Protein 1NQ6 (pdb70)

CATH classification: 3.20.20.80

Solvent-accessible surface area: 11276 Å² total; per-residue (Å²): 46,16,46,0,3,81,28,2,59,89,119,66,31,11,0,0,0,1,1,11,11,115,29,29,82,63,88,49,6,19,68,13,0,43,55,16,0,7,1,2,1,0,28,71,19,0,24,10,62,41,0,1,65,65,119,90,65,46,61,30,74,35,1,45,128,2,5,70,38,0,93,84,95,58,11,91,1,1,0,5,2,1,1,30,53,29,94,36,15,68,65,0,59,97,31,59,40,98,60,0,89,62,4,0,28,44,0,0,50,66,0,0,80,80,2,114,56,95,8,57,0,0,1,0,2,3,20,8,9,69,68,57,69,74,21,41,51,50,80,10,21,2,30,95,83,21,26,102,45,8,0,36,47,0,0,103,22,0,75,115,21,1,79,116,4,76,0,0,0,0,1,49,57,3,11,7,104,60,41,5,0,60,12,1,54,127,13,0,89,54,8,73,132,119,56,2,18,0,26,0,2,1,0,4,0,28,5,45,106,140,36,86,19,36,130,50,5,83,66,2,0,60,45,0,6,106,30,29,0,11,0,0,0,0,10,0,5,4,64,33,82,30,97,71,2,14,53,34,0,44,107,0,0,78,7,0,38,54,0,124,88,0,32,0,3,0,0,16,8,3,1,12,100,74,11,114,108,60,81,15,57,0,0,1,4,48,31,110,29,87,124,24,72,0,4,84,18,0,76,91,22,25

InterPro domains:
  IPR001000 Glycoside hydrolase family 10 domain [PF00331] (49-345)
  IPR001000 Glycoside hydrolase family 10 domain [PR00134] (122-134)
  IPR001000 Glycoside hydrolase family 10 domain [PR00134] (164-175)
  IPR001000 Glycoside hydrolase family 10 domain [PR00134] (210-221)
  IPR001000 Glycoside hydrolase family 10 domain [PR00134] (239-251)
  IPR001000 Glycoside hydrolase family 10 domain [PS51760] (43-346)
  IPR001000 Glycoside hydrolase family 10 domain [SM00633] (91-347)
  IPR001919 Carbohydrate-binding type-2 domain [PF00553] (365-455)
  IPR001919 Carbohydrate-binding type-2 domain [PS51173] (358-461)
  IPR001919 Carbohydrate-binding type-2 domain [SM00637] (365-458)
  IPR008965 CBM2/CBM3, carbohydrate-binding domain superfamily [SSF49384] (361-455)
  IPR012291 CBM2, carbohydrate-binding domain superfamily [G3DSA:2.60.40.290] (362-461)
  IPR017853 Glycoside hydrolase superfamily [SSF51445] (52-347)
  IPR018366 Carbohydrate-binding type-2, conserved site [PS00561] (428-441)
  IPR031158 Glycosyl hydrolases family 10, active site [PS00591] (273-283)
  IPR044846 Glycoside hydrolase family 10 [PTHR31490] (57-387)

Structure (mmCIF, N/CA/C/O backbone):
data_1NQ6
#
_entry.id   1NQ6
#
_cell.length_a   34.050
_cell.length_b   79.600
_cell.length_c   87.800
_cell.angle_alpha   90.00
_cell.angle_beta   90.00
_cell.angle_gamma   90.00
#
_sym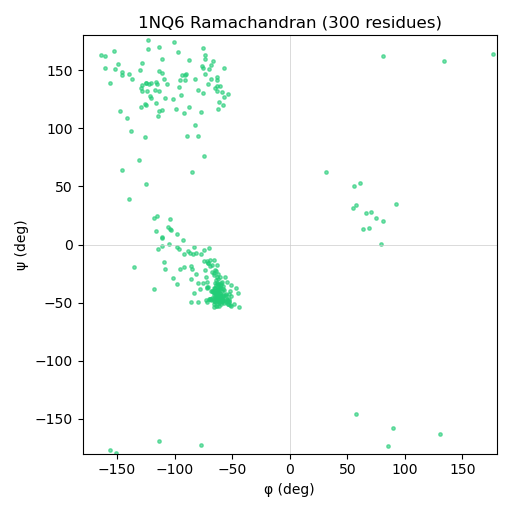metry.space_group_name_H-M   'P 21 21 21'
#
loop_
_entity.id
_entity.type
_entity.pdbx_description
1 polymer Xys1
2 non-polymer 'MAGNESIUM ION'
3 water water
#
loop_
_atom_site.group_PDB
_atom_site.id
_atom_site.type_symbol
_atom_site.label_atom_id
_atom_site.label_alt_id
_atom_site.label_comp_id
_atom_site.label_asym_id
_atom_site.label_entity_id
_atom_site.label_seq_id
_atom_site.pdbx_PDB_ins_code
_atom_site.Cartn_x
_atom_site.Cartn_y
_atom_site.Cartn_z
_atom_site.occupancy
_atom_site.B_iso_or_equiv
_atom_site.auth_seq_id
_atom_site.auth_comp_id
_atom_site.auth_asym_id
_atom_site.auth_atom_id
_atom_site.pdbx_PDB_model_num
ATOM 1 N N . ALA A 1 1 ? -1.651 -14.766 1.868 1.00 14.78 1 ALA A N 1
ATOM 2 C CA . ALA A 1 1 ? -0.514 -15.303 1.076 1.00 14.29 1 ALA A CA 1
ATOM 3 C C . ALA A 1 1 ? 0.564 -15.862 2.012 1.00 13.39 1 ALA A C 1
ATOM 4 O O . ALA A 1 1 ? 0.742 -15.345 3.115 1.00 13.70 1 ALA A O 1
ATOM 6 N N . GLY A 1 2 ? 1.255 -16.922 1.580 1.00 12.38 2 GLY A N 1
ATOM 7 C CA . GLY A 1 2 ? 2.387 -17.481 2.316 1.00 10.67 2 GLY A CA 1
ATOM 8 C C . GLY A 1 2 ? 2.000 -18.403 3.463 1.00 9.78 2 GLY A C 1
ATOM 9 O O . GLY A 1 2 ? 0.859 -18.381 3.925 1.00 9.10 2 GLY A O 1
ATOM 10 N N . ALA A 1 3 ? 2.951 -19.218 3.917 1.00 8.56 3 ALA A N 1
ATOM 11 C CA . ALA A 1 3 ? 2.704 -20.163 5.008 1.00 7.61 3 ALA A CA 1
ATOM 12 C C . ALA A 1 3 ? 2.375 -19.462 6.339 1.00 6.95 3 ALA A C 1
ATOM 13 O O . ALA A 1 3 ? 1.348 -19.764 6.977 1.00 6.26 3 ALA A O 1
ATOM 15 N N . LEU A 1 4 ? 3.231 -18.530 6.757 1.00 6.04 4 LEU A N 1
ATOM 16 C CA . LEU A 1 4 ? 2.968 -17.767 7.980 1.00 5.85 4 LEU A CA 1
ATOM 17 C C . LEU A 1 4 ? 1.781 -16.835 7.784 1.00 5.81 4 LEU A C 1
ATOM 18 O O . LEU A 1 4 ? 0.947 -16.700 8.674 1.00 5.61 4 LEU A O 1
ATOM 23 N N . GLY A 1 5 ? 1.697 -16.222 6.604 1.00 5.80 5 GLY A N 1
ATOM 24 C CA . GLY A 1 5 ? 0.640 -15.270 6.325 1.00 5.65 5 GLY A CA 1
ATOM 25 C C . GLY A 1 5 ? -0.739 -15.908 6.346 1.00 5.79 5 GLY A C 1
ATOM 26 O O . GLY A 1 5 ? -1.684 -15.328 6.889 1.00 5.60 5 GLY A O 1
ATOM 27 N N . ASP A 1 6 ? -0.850 -17.104 5.764 1.00 5.49 6 ASP A N 1
ATOM 28 C CA . ASP A 1 6 ? -2.127 -17.831 5.730 1.00 5.48 6 ASP A CA 1
ATOM 29 C C . ASP A 1 6 ? -2.494 -18.384 7.105 1.00 5.46 6 ASP A C 1
ATOM 30 O O . ASP A 1 6 ? -3.673 -18.414 7.470 1.00 5.37 6 ASP A O 1
ATOM 35 N N . ALA A 1 7 ? -1.493 -18.838 7.861 1.00 4.90 7 ALA A N 1
ATOM 36 C CA . ALA A 1 7 ? -1.748 -19.326 9.218 1.00 5.32 7 ALA A CA 1
ATOM 37 C C . ALA A 1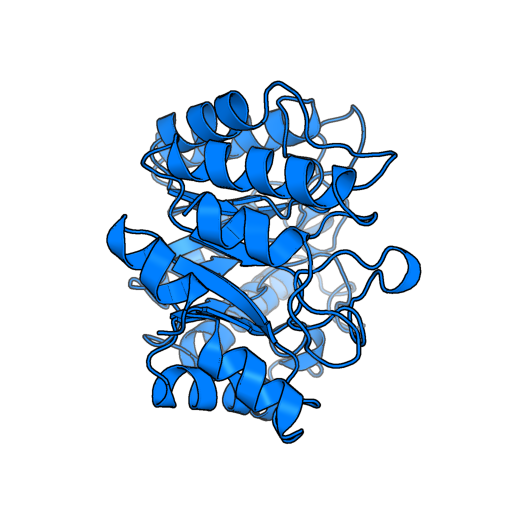 7 ? -2.313 -18.199 10.080 1.00 5.11 7 ALA A C 1
ATOM 38 O O . ALA A 1 7 ? -3.280 -18.401 10.829 1.00 5.56 7 ALA A O 1
ATOM 40 N N . ALA A 1 8 ? -1.728 -17.007 9.950 1.00 4.87 8 ALA A N 1
ATOM 41 C CA . ALA A 1 8 ? -2.231 -15.822 10.653 1.00 4.99 8 ALA A CA 1
ATOM 42 C C . ALA A 1 8 ? -3.613 -15.405 10.158 1.00 5.21 8 ALA A C 1
ATOM 43 O O . ALA A 1 8 ? -4.475 -15.036 10.965 1.00 5.03 8 ALA A O 1
ATOM 45 N N . ALA A 1 9 ? -3.819 -15.464 8.841 1.00 5.27 9 ALA A N 1
ATOM 46 C CA . ALA A 1 9 ? -5.079 -15.028 8.229 1.00 6.25 9 ALA A CA 1
ATOM 47 C C . ALA A 1 9 ? -6.272 -15.863 8.675 1.00 6.83 9 ALA A C 1
ATOM 48 O O . ALA A 1 9 ? -7.403 -15.372 8.709 1.00 7.27 9 ALA A O 1
ATOM 50 N N . ALA A 1 10 ? -6.017 -17.122 9.023 1.00 6.80 10 ALA A N 1
ATOM 51 C CA . ALA A 1 10 ? -7.081 -18.022 9.457 1.00 7.68 10 ALA A CA 1
ATOM 52 C C . ALA A 1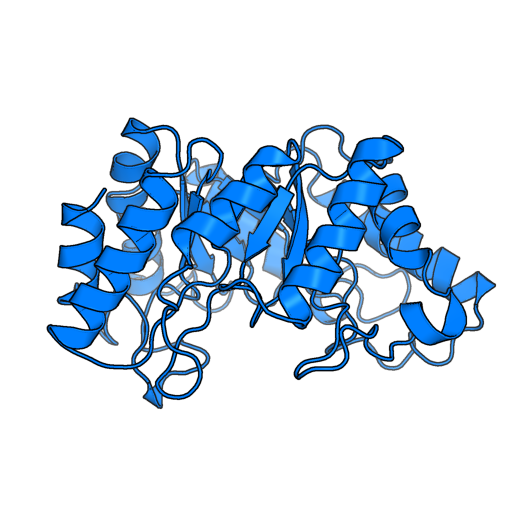 10 ? -7.710 -17.548 10.767 1.00 8.11 10 ALA A C 1
ATOM 53 O O . ALA A 1 10 ? -8.846 -17.913 11.078 1.00 8.16 10 ALA A O 1
ATOM 55 N N . LYS A 1 11 ? -6.968 -16.737 11.522 1.00 8.55 11 LYS A N 1
ATOM 56 C CA . LYS A 1 11 ? -7.491 -16.138 12.752 1.00 9.09 11 LYS A CA 1
ATOM 57 C C . LYS A 1 11 ? -7.596 -14.611 12.691 1.00 8.60 11 LYS A C 1
ATOM 58 O O . LYS A 1 11 ? -7.598 -13.929 13.728 1.00 8.73 11 LYS A O 1
ATOM 64 N N . GLY A 1 12 ? -7.705 -14.087 11.468 1.00 7.91 12 GLY A N 1
ATOM 65 C CA . GLY A 1 12 ? -8.021 -12.689 11.225 1.00 7.83 12 GLY A CA 1
ATOM 66 C C . GLY A 1 12 ? -6.858 -11.711 11.331 1.00 7.34 12 GLY A C 1
ATOM 67 O O . GLY A 1 12 ? -7.075 -10.507 11.511 1.00 7.64 12 GLY A O 1
ATOM 68 N N . ARG A 1 13 ? -5.633 -12.223 11.219 1.00 7.38 13 ARG A N 1
ATOM 69 C CA . ARG A 1 13 ? -4.426 -11.401 11.330 1.00 7.23 13 ARG A CA 1
ATOM 70 C C . ARG A 1 13 ? -3.557 -11.519 10.086 1.00 6.93 13 ARG A C 1
ATOM 71 O O . ARG A 1 13 ? -3.787 -12.391 9.251 1.00 7.35 13 ARG A O 1
ATOM 79 N N . TYR A 1 14 ? -2.566 -10.637 9.958 1.00 6.57 14 TYR A N 1
ATOM 80 C CA . TYR A 1 14 ? -1.542 -10.805 8.917 1.00 6.41 14 TYR A CA 1
ATOM 81 C C . TYR A 1 14 ? -0.189 -11.162 9.528 1.00 6.28 14 TYR A C 1
ATOM 82 O O . TYR A 1 14 ? 0.044 -10.936 10.717 1.00 5.92 14 TYR A O 1
ATOM 91 N N . PHE A 1 15 ? 0.691 -11.734 8.711 1.00 6.45 15 PHE A N 1
ATOM 92 C CA . PHE A 1 15 ? 2.083 -11.918 9.097 1.00 6.71 15 PHE A CA 1
ATOM 93 C C . PHE A 1 15 ? 3.001 -11.382 7.995 1.00 6.76 15 PHE A C 1
ATOM 94 O O . PHE A 1 15 ? 2.975 -11.869 6.863 1.00 6.98 15 PHE A O 1
ATOM 102 N N . GLY A 1 16 ? 3.801 -10.372 8.330 1.00 6.56 16 GLY A N 1
ATOM 103 C CA . GLY A 1 16 ? 4.602 -9.692 7.331 1.00 6.34 16 GLY A CA 1
ATOM 104 C C . GLY A 1 16 ? 6.094 -9.684 7.595 1.00 5.69 16 GLY A C 1
ATOM 105 O O . GLY A 1 16 ? 6.549 -10.163 8.636 1.00 6.30 16 GLY A O 1
ATOM 106 N N . ALA A 1 17 ? 6.842 -9.135 6.636 1.00 5.34 17 ALA A N 1
ATOM 107 C CA . ALA A 1 17 ? 8.282 -8.925 6.764 1.00 5.13 17 ALA A CA 1
ATOM 108 C C . ALA A 1 17 ? 8.703 -7.585 6.178 1.00 5.12 17 ALA A C 1
ATOM 109 O O . ALA A 1 17 ? 8.124 -7.111 5.176 1.00 5.40 17 ALA A O 1
ATOM 111 N N . ALA A 1 18 ? 9.719 -6.983 6.787 1.00 4.31 18 ALA A N 1
ATOM 112 C CA . ALA A 1 18 ? 10.415 -5.865 6.162 1.00 4.70 18 ALA A CA 1
ATOM 113 C C . ALA A 1 18 ? 11.119 -6.370 4.899 1.00 4.76 18 ALA A C 1
ATOM 114 O O . ALA A 1 18 ? 11.757 -7.431 4.919 1.00 4.88 18 ALA A O 1
ATOM 116 N N . VAL A 1 19 ? 10.985 -5.615 3.813 1.00 4.95 19 VAL A N 1
ATOM 117 C CA . VAL A 1 19 ? 11.549 -5.992 2.514 1.00 5.70 19 VAL A CA 1
ATOM 118 C C . VAL A 1 19 ? 12.458 -4.885 1.961 1.00 5.75 19 VAL A C 1
ATOM 119 O O . VAL A 1 19 ? 12.144 -3.696 2.071 1.00 5.30 19 VAL A O 1
ATOM 123 N N . ALA A 1 20 ? 13.589 -5.292 1.380 1.00 6.28 20 ALA A N 1
ATOM 124 C CA . ALA A 1 20 ? 14.507 -4.374 0.712 1.00 7.23 20 ALA A CA 1
ATOM 125 C C . ALA A 1 20 ? 14.426 -4.583 -0.801 1.00 7.81 20 ALA A C 1
ATOM 126 O O . ALA A 1 20 ? 14.592 -5.714 -1.283 1.00 7.60 20 ALA A O 1
ATOM 128 N N . ALA A 1 21 ? 14.182 -3.496 -1.543 1.00 8.15 21 ALA A N 1
ATOM 129 C CA . ALA A 1 21 ? 14.076 -3.557 -3.006 1.00 8.76 21 ALA A CA 1
ATOM 130 C C . ALA A 1 21 ? 15.336 -4.147 -3.643 1.00 9.22 21 ALA A C 1
ATOM 131 O O . ALA A 1 21 ? 15.253 -4.916 -4.600 1.00 9.11 21 ALA A O 1
ATOM 133 N N . ASN A 1 22 ? 16.497 -3.791 -3.098 1.00 9.99 22 ASN A N 1
ATOM 134 C CA . ASN A 1 22 ? 17.782 -4.220 -3.661 1.00 10.87 22 ASN A CA 1
ATOM 135 C C . ASN A 1 22 ? 18.111 -5.715 -3.502 1.00 10.84 22 ASN A C 1
ATOM 136 O O . ASN A 1 22 ? 19.145 -6.183 -3.993 1.00 10.83 22 ASN A O 1
ATOM 141 N N . HIS A 1 23 ? 17.233 -6.461 -2.829 1.00 10.73 23 HIS A N 1
ATOM 142 C CA . HIS A 1 23 ? 17.374 -7.917 -2.731 1.00 10.94 23 HIS A CA 1
ATOM 143 C C . HIS A 1 23 ? 16.258 -8.704 -3.430 1.00 11.07 23 HIS A C 1
ATOM 144 O O . HIS A 1 23 ? 16.315 -9.931 -3.487 1.00 10.60 23 HIS A O 1
ATOM 151 N N . LEU A 1 24 ? 15.258 -8.001 -3.968 1.00 11.55 24 LEU A N 1
ATOM 152 C CA . LEU A 1 24 ? 14.102 -8.637 -4.624 1.00 11.64 24 LEU A CA 1
ATOM 153 C C . LEU A 1 24 ? 14.441 -9.501 -5.837 1.00 11.67 24 LEU A C 1
ATOM 154 O O . LEU A 1 24 ? 13.706 -10.445 -6.160 1.00 12.40 24 LEU A O 1
ATOM 159 N N . GLY A 1 25 ? 15.542 -9.177 -6.513 1.00 10.95 25 GLY A N 1
ATOM 160 C CA . GLY A 1 25 ? 15.980 -9.949 -7.667 1.00 10.34 25 GLY A CA 1
ATOM 161 C C . GLY A 1 25 ? 16.777 -11.196 -7.302 1.00 9.90 25 GLY A C 1
ATOM 162 O O . GLY A 1 25 ? 17.188 -11.948 -8.180 1.00 9.93 25 GLY A O 1
ATOM 163 N N . GLU A 1 26 ? 17.012 -11.410 -6.011 1.00 8.91 26 GLU A N 1
ATOM 164 C CA . GLU A 1 26 ? 17.770 -12.577 -5.559 1.00 8.83 26 GLU A CA 1
ATOM 165 C C . GLU A 1 26 ? 16.810 -13.744 -5.364 1.00 8.39 26 GLU A C 1
ATOM 166 O O . GLU A 1 26 ? 15.895 -13.659 -4.560 1.00 8.23 26 GLU A O 1
ATOM 172 N N . ALA A 1 27 ? 17.017 -14.824 -6.120 1.00 8.00 27 ALA A N 1
ATOM 173 C CA . ALA A 1 27 ? 16.054 -15.933 -6.197 1.00 7.96 27 ALA A CA 1
ATOM 174 C C . ALA A 1 27 ? 15.595 -16.497 -4.851 1.00 8.06 27 ALA A C 1
ATOM 175 O O . ALA A 1 27 ? 14.405 -16.743 -4.665 1.00 8.20 27 ALA A O 1
ATOM 177 N N . ALA A 1 28 ? 16.528 -16.709 -3.925 1.00 7.84 28 ALA A N 1
ATOM 178 C CA . ALA A 1 28 ? 16.190 -17.315 -2.634 1.00 8.00 28 ALA A CA 1
ATOM 179 C C . ALA A 1 28 ? 15.488 -16.325 -1.708 1.00 8.17 28 ALA A C 1
ATOM 180 O O . ALA A 1 28 ? 14.634 -16.713 -0.909 1.00 8.19 28 ALA A O 1
ATOM 182 N N . TYR A 1 29 ? 15.859 -15.050 -1.828 1.00 8.04 29 TYR A N 1
ATOM 183 C CA . TYR A 1 29 ? 15.241 -13.991 -1.043 1.00 7.99 29 TYR A CA 1
ATOM 184 C C . TYR A 1 29 ? 13.780 -13.858 -1.473 1.00 8.16 29 TYR A C 1
ATOM 185 O O . TYR A 1 29 ? 12.879 -13.906 -0.638 1.00 7.81 29 TYR A O 1
ATOM 194 N N . ALA A 1 30 ? 13.555 -13.733 -2.782 1.00 8.47 30 ALA A N 1
ATOM 195 C CA . ALA A 1 30 ? 12.199 -13.612 -3.323 1.00 9.03 30 ALA A CA 1
ATOM 196 C C . ALA A 1 30 ? 11.363 -14.869 -3.056 1.00 9.30 30 ALA A C 1
ATOM 197 O O . ALA A 1 30 ? 10.188 -14.771 -2.703 1.00 8.73 30 ALA A O 1
ATOM 199 N N . SER A 1 31 ? 11.981 -16.041 -3.211 1.00 10.08 31 SER A N 1
ATOM 200 C CA . SER A 1 31 ? 11.295 -17.315 -2.977 1.00 10.49 31 SER A CA 1
ATOM 201 C C . SER A 1 31 ? 10.827 -17.441 -1.527 1.00 10.46 31 SER A C 1
ATOM 202 O O . SER A 1 31 ? 9.690 -17.852 -1.265 1.00 10.82 31 SER A O 1
ATOM 205 N N . THR A 1 32 ? 11.700 -17.073 -0.592 1.00 10.29 32 THR A N 1
ATOM 206 C CA . THR A 1 32 ? 11.372 -17.118 0.832 1.00 10.38 32 THR A CA 1
ATOM 207 C C . THR A 1 32 ? 10.267 -16.129 1.164 1.00 10.27 32 THR A C 1
ATOM 208 O O . THR A 1 32 ? 9.295 -16.485 1.827 1.00 10.74 32 THR A O 1
ATOM 212 N N . LEU A 1 33 ? 10.420 -14.891 0.703 1.00 9.58 33 LEU A N 1
ATOM 213 C CA . LEU A 1 33 ? 9.385 -13.883 0.877 1.00 9.86 33 LEU A CA 1
ATOM 214 C C . LEU A 1 33 ? 8.011 -14.388 0.418 1.00 10.40 33 LEU A C 1
ATOM 215 O O . LEU A 1 33 ? 7.036 -14.335 1.176 1.00 10.03 33 LEU A O 1
ATOM 220 N N . ASP A 1 34 ? 7.951 -14.890 -0.816 1.00 10.75 34 ASP A N 1
ATOM 221 C CA . ASP A 1 34 ? 6.688 -15.266 -1.443 1.00 11.31 34 ASP A CA 1
ATOM 222 C C . ASP A 1 34 ? 6.084 -16.531 -0.850 1.00 11.53 34 ASP A C 1
ATOM 223 O O . ASP A 1 34 ? 4.859 -16.674 -0.808 1.00 11.78 34 ASP A O 1
ATOM 228 N N . ALA A 1 35 ? 6.946 -17.444 -0.400 1.00 11.07 35 ALA A N 1
ATOM 229 C CA . ALA A 1 35 ? 6.509 -18.700 0.211 1.00 10.86 35 ALA A CA 1
ATOM 230 C C . ALA A 1 35 ? 5.954 -18.499 1.621 1.00 10.66 35 ALA A C 1
ATOM 231 O O . ALA A 1 35 ? 5.193 -19.332 2.123 1.00 10.64 35 ALA A O 1
ATOM 233 N N . GLN A 1 36 ? 6.325 -17.396 2.265 1.00 10.22 36 GLN A N 1
ATOM 234 C CA . GLN A 1 36 ? 6.100 -17.279 3.712 1.00 9.91 36 GLN A CA 1
ATOM 235 C C . GLN A 1 36 ? 5.176 -16.160 4.195 1.00 10.04 36 GLN A C 1
ATOM 236 O O . GLN A 1 36 ? 4.427 -16.346 5.160 1.00 10.20 36 GLN A O 1
ATOM 242 N N . PHE A 1 37 ? 5.251 -14.997 3.553 1.00 9.85 37 PHE A N 1
ATOM 243 C CA . PHE A 1 37 ? 4.661 -13.785 4.135 1.00 9.69 37 PHE A CA 1
ATOM 244 C C . PHE A 1 37 ? 3.436 -13.256 3.403 1.00 9.94 37 PHE A C 1
ATOM 245 O O . PHE A 1 37 ? 3.319 -13.401 2.180 1.00 9.77 37 PHE A O 1
ATOM 253 N N . GLY A 1 38 ? 2.514 -12.653 4.162 1.00 9.85 38 GLY A N 1
ATOM 254 C CA . GLY A 1 38 ? 1.314 -12.071 3.588 1.00 9.59 38 GLY A CA 1
ATOM 255 C C . GLY A 1 38 ? 1.249 -10.557 3.649 1.00 9.44 38 GLY A C 1
ATOM 256 O O . GLY A 1 38 ? 0.221 -9.972 3.303 1.00 9.75 38 GLY A O 1
ATOM 257 N N . SER A 1 39 ? 2.333 -9.927 4.102 1.00 9.15 39 SER A N 1
ATOM 258 C CA . SER A 1 39 ? 2.420 -8.465 4.170 1.00 8.96 39 SER A CA 1
ATOM 259 C C . SER A 1 39 ? 3.886 -8.059 4.045 1.00 8.55 39 SER A C 1
ATOM 260 O O . SER A 1 39 ? 4.778 -8.839 4.410 1.00 8.15 39 SER A O 1
ATOM 263 N N . VAL A 1 40 ? 4.136 -6.864 3.498 1.00 8.51 40 VAL A N 1
ATOM 264 C CA . VAL A 1 40 ? 5.498 -6.335 3.398 1.00 8.61 40 VAL A CA 1
ATOM 265 C C . VAL A 1 40 ? 5.577 -4.916 3.934 1.00 8.59 40 VAL A C 1
ATOM 266 O O . VAL A 1 40 ? 4.599 -4.179 3.882 1.00 8.58 40 VAL A O 1
ATOM 270 N N . THR A 1 41 ? 6.743 -4.557 4.467 1.00 8.24 41 THR A N 1
ATOM 271 C CA . THR A 1 41 ? 7.063 -3.172 4.807 1.00 8.52 41 THR A CA 1
ATOM 272 C C . THR A 1 41 ? 8.368 -2.797 4.119 1.00 8.54 41 THR A C 1
ATOM 273 O O . THR A 1 41 ? 9.392 -3.428 4.379 1.00 8.51 41 THR A O 1
ATOM 277 N N . PRO A 1 42 ? 8.358 -1.771 3.270 1.00 9.03 42 PRO A N 1
ATOM 278 C CA . PRO A 1 42 ? 9.610 -1.256 2.695 1.00 9.36 42 PRO A CA 1
ATOM 279 C C . PRO A 1 42 ? 10.554 -0.833 3.819 1.00 9.60 42 PRO A C 1
ATOM 280 O O . PRO A 1 42 ? 10.187 0.013 4.651 1.00 9.92 42 PRO A O 1
ATOM 284 N N . GLU A 1 43 ? 11.735 -1.445 3.877 1.00 10.49 43 GLU A N 1
ATOM 285 C CA . GLU A 1 43 ? 12.657 -1.186 4.985 1.00 11.13 43 GLU A CA 1
ATOM 286 C C . GLU A 1 43 ? 13.181 0.248 4.970 1.00 10.98 43 GLU A C 1
ATOM 287 O O . GLU A 1 43 ? 13.275 0.884 6.021 1.00 10.91 43 GLU A O 1
ATOM 293 N N . ASN A 1 44 ? 13.490 0.764 3.782 1.00 11.03 44 ASN A N 1
ATOM 294 C CA . ASN A 1 44 ? 14.123 2.084 3.657 1.00 11.44 44 ASN A CA 1
ATOM 295 C C . ASN A 1 44 ? 13.516 2.973 2.572 1.00 11.16 44 ASN A C 1
ATOM 296 O O . ASN A 1 44 ? 13.683 4.200 2.597 1.00 10.24 44 ASN A O 1
ATOM 301 N N . GLU A 1 45 ? 12.808 2.345 1.635 1.00 10.80 45 GLU A N 1
ATOM 302 C CA . GLU A 1 45 ? 12.453 2.949 0.346 1.00 10.97 45 GLU A CA 1
ATOM 303 C C . GLU A 1 45 ? 11.342 4.014 0.378 1.00 10.78 45 GLU A C 1
ATOM 304 O O . GLU A 1 45 ? 11.153 4.740 -0.596 1.00 10.61 45 GLU A O 1
ATOM 310 N N . MET A 1 46 ? 10.601 4.086 1.485 1.00 10.54 46 MET A N 1
ATOM 311 C CA . MET A 1 46 ? 9.560 5.104 1.656 1.00 10.38 46 MET A CA 1
ATOM 312 C C . MET A 1 46 ? 9.919 6.138 2.723 1.00 10.64 46 MET A C 1
ATOM 313 O O . MET A 1 46 ? 9.089 6.971 3.079 1.00 11.51 46 MET A O 1
ATOM 318 N N . LYS A 1 47 ? 11.146 6.076 3.243 1.00 11.03 47 LYS A N 1
ATOM 319 C CA . LYS A 1 47 ? 11.620 7.089 4.189 1.00 11.06 47 LYS A CA 1
ATOM 320 C C . LYS A 1 47 ? 11.793 8.422 3.466 1.00 11.35 47 LYS A C 1
ATOM 321 O O . LYS A 1 47 ? 11.991 8.464 2.246 1.00 11.13 47 LYS A O 1
ATOM 327 N N . TRP A 1 48 ? 11.700 9.515 4.213 1.00 11.85 48 TRP A N 1
ATOM 328 C CA . TRP A 1 48 ? 11.783 10.849 3.621 1.00 12.68 48 TRP A CA 1
ATOM 329 C C . TRP A 1 48 ? 12.976 11.019 2.664 1.00 13.33 48 TRP A C 1
ATOM 330 O O . TRP A 1 48 ? 12.788 11.459 1.533 1.00 13.19 48 TRP A O 1
ATOM 341 N N . ASP A 1 49 ? 14.190 10.663 3.089 1.00 14.21 49 ASP A N 1
ATOM 342 C CA . ASP A 1 49 ? 15.359 10.898 2.226 1.00 15.41 49 ASP A CA 1
ATOM 343 C C . ASP A 1 49 ? 15.382 10.034 0.956 1.00 15.12 49 ASP A C 1
ATOM 344 O O . ASP A 1 49 ? 16.088 10.361 -0.011 1.00 15.16 49 ASP A O 1
ATOM 349 N N . ALA A 1 50 ? 14.593 8.955 0.962 1.00 14.40 50 ALA A N 1
ATOM 350 C CA . ALA A 1 50 ? 14.474 8.044 -0.186 1.00 13.85 50 ALA A CA 1
ATOM 351 C C . ALA A 1 50 ? 13.428 8.511 -1.201 1.00 13.80 50 ALA A C 1
ATOM 352 O O . ALA A 1 50 ? 13.556 8.216 -2.389 1.00 14.48 50 ALA A O 1
ATOM 354 N N . VAL A 1 51 ? 12.392 9.215 -0.741 1.00 13.32 51 VAL A N 1
ATOM 355 C CA . VAL A 1 51 ? 11.312 9.646 -1.646 1.00 12.96 51 VAL A CA 1
ATOM 356 C C . VAL A 1 51 ? 11.273 11.138 -1.962 1.00 12.94 51 VAL A C 1
ATOM 357 O O . VAL A 1 51 ? 10.679 11.534 -2.964 1.00 12.81 51 VAL A O 1
ATOM 361 N N . GLU A 1 52 ? 11.894 11.957 -1.115 1.00 13.16 52 GLU A N 1
ATOM 362 C CA . GLU A 1 52 ? 11.933 13.409 -1.331 1.00 13.34 52 GLU A CA 1
ATOM 363 C C . GLU A 1 52 ? 13.254 14.007 -0.848 1.00 13.59 52 GLU A C 1
ATOM 364 O O . GLU A 1 52 ? 13.284 14.824 0.085 1.00 13.41 52 GLU A O 1
ATOM 370 N N . SER A 1 53 ? 14.348 13.605 -1.489 1.00 13.84 53 SER A N 1
ATOM 371 C CA . SER A 1 53 ? 15.678 14.109 -1.125 1.00 14.48 53 SER A CA 1
ATOM 372 C C . SER A 1 53 ? 15.888 15.562 -1.554 1.00 14.31 53 SER A C 1
ATOM 373 O O . SER A 1 53 ? 16.671 16.282 -0.943 1.00 14.07 53 SER A O 1
ATOM 376 N N . SER A 1 54 ? 15.196 15.964 -2.617 1.00 14.47 54 SER A N 1
ATOM 377 C CA . SER A 1 54 ? 15.146 17.353 -3.062 1.00 14.57 54 SER A CA 1
ATOM 378 C C . SER A 1 54 ? 13.707 17.832 -2.901 1.00 14.33 54 SER A C 1
ATOM 379 O O . SER A 1 54 ? 12.766 17.096 -3.221 1.00 14.59 54 SER A O 1
ATOM 382 N N . ARG A 1 55 ? 13.531 19.057 -2.404 1.00 13.79 55 ARG A N 1
ATOM 383 C CA . ARG A 1 55 ? 12.201 19.582 -2.066 1.00 13.76 55 ARG A CA 1
ATOM 384 C C . ARG A 1 55 ? 11.231 19.567 -3.247 1.00 13.62 55 ARG A C 1
ATOM 385 O O . ARG A 1 55 ? 11.538 20.083 -4.328 1.00 13.57 55 ARG A O 1
ATOM 393 N N . ASN A 1 56 ? 10.068 18.959 -3.009 1.00 13.68 56 ASN A N 1
ATOM 394 C CA . ASN A 1 56 ? 8.979 18.827 -3.982 1.00 13.55 56 ASN A CA 1
ATOM 395 C C . ASN A 1 56 ? 9.309 17.990 -5.224 1.00 13.46 56 ASN A C 1
ATOM 396 O O . ASN A 1 56 ? 8.562 18.002 -6.203 1.00 13.58 56 ASN A O 1
ATOM 401 N N . SER A 1 57 ? 10.424 17.262 -5.168 1.00 13.07 57 SER A N 1
ATOM 402 C CA . SER A 1 57 ? 10.822 16.326 -6.224 1.00 13.22 57 SER A CA 1
ATOM 403 C C . SER A 1 57 ? 10.766 14.912 -5.645 1.00 13.33 57 SER A C 1
ATOM 404 O O . SER A 1 57 ? 11.517 14.586 -4.717 1.00 13.34 57 SER A O 1
ATOM 408 N N . PHE A 1 58 ? 9.865 14.085 -6.174 1.00 12.89 58 PHE A N 1
ATOM 409 C CA . PHE A 1 58 ? 9.622 12.766 -5.595 1.00 12.87 58 PHE A CA 1
ATOM 410 C C . PHE A 1 58 ? 10.194 11.609 -6.421 1.00 12.94 58 PHE A C 1
ATOM 411 O O . PHE A 1 58 ? 10.122 11.609 -7.659 1.00 13.41 58 PHE A O 1
ATOM 419 N N . SER A 1 59 ? 10.784 10.649 -5.713 1.00 12.45 59 SER A N 1
ATOM 420 C CA . SER A 1 59 ? 11.464 9.512 -6.327 1.00 12.41 59 SER A CA 1
ATOM 421 C C . SER A 1 59 ? 10.894 8.206 -5.780 1.00 11.88 59 SER A C 1
ATOM 422 O O . SER A 1 59 ? 11.359 7.690 -4.761 1.00 11.61 59 SER A O 1
ATOM 425 N N . PHE A 1 60 ? 9.894 7.679 -6.480 1.00 11.50 60 PHE A N 1
ATOM 426 C CA . PHE A 1 60 ? 9.143 6.506 -6.022 1.00 11.14 60 PHE A CA 1
ATOM 427 C C . PHE A 1 60 ? 9.599 5.158 -6.581 1.00 11.32 60 PHE A C 1
ATOM 428 O O . PHE A 1 60 ? 9.056 4.124 -6.178 1.00 11.19 60 PHE A O 1
ATOM 436 N N . SER A 1 61 ? 10.579 5.135 -7.485 1.00 11.48 61 SER A N 1
ATOM 437 C CA . SER A 1 61 ? 10.894 3.881 -8.195 1.00 11.44 61 SER A CA 1
ATOM 438 C C . SER A 1 61 ? 11.172 2.675 -7.288 1.00 11.54 61 SER A C 1
ATOM 439 O O . SER A 1 61 ? 10.584 1.608 -7.486 1.00 11.19 61 SER A O 1
ATOM 442 N N . ALA A 1 62 ? 12.069 2.846 -6.316 1.00 11.32 62 ALA A N 1
ATOM 443 C CA . ALA A 1 62 ? 12.466 1.743 -5.438 1.00 11.51 62 ALA A CA 1
ATOM 444 C C . ALA A 1 62 ? 11.281 1.204 -4.627 1.00 11.41 62 ALA A C 1
ATOM 445 O O . ALA A 1 62 ? 11.056 -0.003 -4.574 1.00 11.30 62 ALA A O 1
ATOM 447 N N . ALA A 1 63 ? 10.514 2.101 -4.012 1.00 11.02 63 ALA A N 1
ATOM 448 C CA . ALA A 1 63 ? 9.331 1.690 -3.252 1.00 11.03 63 ALA A CA 1
ATOM 449 C C . ALA A 1 63 ? 8.265 1.076 -4.163 1.00 10.93 63 ALA A C 1
ATOM 450 O O . ALA A 1 63 ? 7.589 0.107 -3.784 1.00 11.12 63 ALA A O 1
ATOM 452 N N . ASP A 1 64 ? 8.114 1.633 -5.367 1.00 10.91 64 ASP A N 1
ATOM 453 C CA . ASP A 1 64 ? 7.178 1.077 -6.353 1.00 11.17 64 ASP A CA 1
ATOM 454 C C . ASP A 1 64 ? 7.469 -0.382 -6.696 1.00 11.42 64 ASP A C 1
ATOM 455 O O . ASP A 1 64 ? 6.540 -1.156 -6.945 1.00 11.23 64 ASP A O 1
ATOM 460 N N . ARG A 1 65 ? 8.752 -0.755 -6.729 1.00 11.90 65 ARG A N 1
ATOM 461 C CA . ARG A 1 65 ? 9.140 -2.146 -6.989 1.00 12.56 65 ARG A CA 1
ATOM 462 C C . ARG A 1 65 ? 8.619 -3.085 -5.897 1.00 11.92 65 ARG A C 1
ATOM 463 O O . ARG A 1 65 ? 8.136 -4.178 -6.198 1.00 12.12 65 ARG A O 1
ATOM 471 N N . ILE A 1 66 ? 8.696 -2.648 -4.639 1.00 11.24 66 ILE A N 1
ATOM 472 C CA . ILE A 1 66 ? 8.160 -3.441 -3.527 1.00 10.42 66 ILE A CA 1
ATOM 473 C C . ILE A 1 66 ? 6.625 -3.535 -3.568 1.00 10.46 66 ILE A C 1
ATOM 474 O O . ILE A 1 66 ? 6.052 -4.619 -3.395 1.00 9.98 66 ILE A O 1
ATOM 479 N N . VAL A 1 67 ? 5.970 -2.401 -3.794 1.00 10.47 67 VAL A N 1
ATOM 480 C CA . VAL A 1 67 ? 4.508 -2.347 -3.836 1.00 11.13 67 VAL A CA 1
ATOM 481 C C . VAL A 1 67 ? 3.947 -3.189 -4.988 1.00 11.61 67 VAL A C 1
ATOM 482 O O . VAL A 1 67 ? 2.999 -3.965 -4.801 1.00 11.59 67 VAL A O 1
ATOM 486 N N . SER A 1 68 ? 4.547 -3.036 -6.164 1.00 12.15 68 SER A N 1
ATOM 487 C CA . SER A 1 68 ? 4.177 -3.824 -7.349 1.00 12.78 68 SER A CA 1
ATOM 488 C C . SER A 1 68 ? 4.309 -5.332 -7.106 1.00 13.16 68 SER A C 1
ATOM 489 O O . SER A 1 68 ? 3.427 -6.113 -7.498 1.00 13.17 68 SER A O 1
ATOM 493 N N . HIS A 1 69 ? 5.408 -5.740 -6.468 1.00 12.99 69 HIS A N 1
ATOM 494 C CA . HIS A 1 69 ? 5.600 -7.139 -6.109 1.00 13.21 69 HIS A CA 1
ATOM 495 C C . HIS A 1 69 ? 4.501 -7.618 -5.155 1.00 13.73 69 HIS A C 1
ATOM 496 O O . HIS A 1 69 ? 3.889 -8.667 -5.387 1.00 13.63 69 HIS A O 1
ATOM 503 N N . ALA A 1 70 ? 4.252 -6.843 -4.095 1.00 13.90 70 ALA A N 1
ATOM 504 C CA . ALA A 1 70 ? 3.206 -7.174 -3.127 1.00 14.68 70 ALA A CA 1
ATOM 505 C C . ALA A 1 70 ? 1.847 -7.384 -3.798 1.00 15.35 70 ALA A C 1
ATOM 506 O O . ALA A 1 70 ? 1.173 -8.383 -3.548 1.00 15.50 70 ALA A O 1
ATOM 508 N N . GLN A 1 71 ? 1.462 -6.450 -4.663 1.00 15.77 71 GLN A N 1
ATOM 509 C CA . GLN A 1 71 ? 0.166 -6.518 -5.330 1.00 17.49 71 GLN A CA 1
ATOM 510 C C . GLN A 1 71 ? 0.048 -7.758 -6.219 1.00 17.31 71 GLN A C 1
ATOM 511 O O . GLN A 1 71 ? -1.009 -8.389 -6.281 1.00 17.53 71 GLN A O 1
ATOM 517 N N . SER A 1 72 ? 1.144 -8.108 -6.883 1.00 17.45 72 SER A N 1
ATOM 518 C CA . SER A 1 72 ? 1.181 -9.269 -7.766 1.00 17.76 72 SER A CA 1
ATOM 519 C C . SER A 1 72 ? 1.053 -10.583 -6.993 1.00 17.60 72 SER A C 1
ATOM 520 O O . SER A 1 72 ? 0.619 -11.597 -7.549 1.00 17.85 72 SER A O 1
ATOM 523 N N . LYS A 1 73 ? 1.410 -10.557 -5.710 1.00 17.04 73 LYS A N 1
ATOM 524 C CA . LYS A 1 73 ? 1.352 -11.743 -4.861 1.00 16.57 73 LYS A CA 1
ATOM 525 C C . LYS A 1 73 ? 0.170 -11.723 -3.894 1.00 16.11 73 LYS A C 1
ATOM 526 O O . LYS A 1 73 ? 0.004 -12.655 -3.107 1.00 16.44 73 LYS A O 1
ATOM 532 N N . GLY A 1 74 ? -0.645 -10.669 -3.944 1.00 15.43 74 GLY A N 1
ATOM 533 C CA . GLY A 1 74 ? -1.775 -10.537 -3.031 1.00 14.53 74 GLY A CA 1
ATOM 534 C C . GLY A 1 74 ? -1.355 -10.250 -1.596 1.00 13.89 74 GLY A C 1
ATOM 535 O O . GLY A 1 74 ? -2.050 -10.619 -0.642 1.00 14.56 74 GLY A O 1
ATOM 536 N N . MET A 1 75 ? -0.204 -9.603 -1.439 1.00 12.79 75 MET A N 1
ATOM 537 C CA . MET A 1 75 ? 0.306 -9.224 -0.120 1.00 11.93 75 MET A CA 1
ATOM 538 C C . MET A 1 75 ? -0.124 -7.809 0.249 1.00 11.37 75 MET A C 1
ATOM 539 O O . MET A 1 75 ? -0.203 -6.937 -0.611 1.00 11.27 75 MET A O 1
ATOM 544 N N . LYS A 1 76 ? -0.373 -7.592 1.536 1.00 10.77 76 LYS A N 1
ATOM 545 C CA . LYS A 1 76 ? -0.617 -6.256 2.082 1.00 10.76 76 LYS A CA 1
ATOM 546 C C . LYS A 1 76 ? 0.690 -5.469 2.147 1.00 10.46 76 LYS A C 1
ATOM 547 O O . LYS A 1 76 ? 1.775 -6.057 2.132 1.00 10.12 76 LYS A O 1
ATOM 553 N N . VAL A 1 77 ? 0.577 -4.140 2.220 1.00 10.25 77 VAL A N 1
ATOM 554 C CA . VAL A 1 77 ? 1.737 -3.254 2.337 1.00 9.47 77 VAL A CA 1
ATOM 555 C C . VAL A 1 77 ? 1.544 -2.310 3.518 1.00 9.51 77 VAL A C 1
ATOM 556 O O . VAL A 1 77 ? 0.480 -1.709 3.668 1.00 9.16 77 VAL A O 1
ATOM 560 N N . ARG A 1 78 ? 2.573 -2.186 4.353 1.00 9.31 78 ARG A N 1
ATOM 561 C CA . ARG A 1 78 ? 2.609 -1.129 5.362 1.00 9.08 78 ARG A CA 1
ATOM 562 C C . ARG A 1 78 ? 3.524 -0.025 4.858 1.00 9.45 78 ARG A C 1
ATOM 563 O O . ARG A 1 78 ? 4.687 -0.284 4.530 1.00 9.14 78 ARG A O 1
ATOM 571 N N . GLY A 1 79 ? 3.010 1.203 4.803 1.00 9.73 79 GLY A N 1
ATOM 572 C CA . GLY A 1 79 ? 3.818 2.359 4.437 1.00 9.79 79 GLY A CA 1
ATOM 573 C C . GLY A 1 79 ? 4.655 2.846 5.607 1.00 9.91 79 GLY A C 1
ATOM 574 O O . GLY A 1 79 ? 4.141 3.005 6.709 1.00 9.96 79 GLY A O 1
ATOM 575 N N . HIS A 1 80 ? 5.943 3.096 5.367 1.00 10.06 80 HIS A N 1
ATOM 576 C CA . HIS A 1 80 ? 6.879 3.399 6.452 1.00 10.36 80 HIS A CA 1
ATOM 577 C C . HIS A 1 80 ? 7.974 4.373 5.974 1.00 10.36 80 HIS A C 1
ATOM 578 O O . HIS A 1 80 ? 8.757 3.989 5.111 1.00 11.03 80 HIS A O 1
ATOM 585 N N . THR A 1 81 ? 8.074 5.607 6.489 1.00 10.37 81 THR A N 1
ATOM 586 C CA . THR A 1 81 ? 7.201 6.254 7.480 1.00 10.24 81 THR A CA 1
ATOM 587 C C . THR A 1 81 ? 7.158 7.747 7.105 1.00 10.61 81 THR A C 1
ATOM 588 O O . THR A 1 81 ? 8.138 8.286 6.574 1.00 10.73 81 THR A O 1
ATOM 592 N N . LEU A 1 82 ? 6.043 8.423 7.367 1.00 10.63 82 LEU A N 1
ATOM 593 C CA . LEU A 1 82 ? 5.849 9.751 6.772 1.00 10.66 82 LEU A CA 1
ATOM 594 C C . LEU A 1 82 ? 6.587 10.895 7.475 1.00 11.12 82 LEU A C 1
ATOM 595 O O . LEU A 1 82 ? 7.253 11.705 6.819 1.00 11.48 82 LEU A O 1
ATOM 600 N N . VAL A 1 83 ? 6.447 10.974 8.797 1.00 11.08 83 VAL A N 1
ATOM 601 C CA . VAL A 1 83 ? 7.044 12.051 9.577 1.00 11.26 83 VAL A CA 1
ATOM 602 C C . VAL A 1 83 ? 7.901 11.405 10.668 1.00 11.44 83 VAL A C 1
ATOM 603 O O . VAL A 1 83 ? 7.388 10.647 11.487 1.00 11.87 83 VAL A O 1
ATOM 607 N N . TRP A 1 84 ? 9.201 11.700 10.659 1.00 11.53 84 TRP A N 1
ATOM 608 C CA . TRP A 1 84 ? 10.174 11.043 11.536 1.00 11.84 84 TRP A CA 1
ATOM 609 C C . TRP A 1 84 ? 11.364 11.986 11.683 1.00 12.85 84 TRP A C 1
ATOM 610 O O . TRP A 1 84 ? 11.792 12.599 10.698 1.00 12.62 84 TRP A O 1
ATOM 621 N N . HIS A 1 85 ? 11.890 12.092 12.903 1.00 13.28 85 HIS A N 1
ATOM 622 C CA . HIS A 1 85 ? 13.042 12.952 13.194 1.00 14.29 85 HIS A CA 1
ATOM 623 C C . HIS A 1 85 ? 14.322 12.472 12.497 1.00 15.04 85 HIS A C 1
ATOM 624 O O . HIS A 1 85 ? 15.245 13.258 12.258 1.00 14.70 85 HIS A O 1
ATOM 631 N N . SER A 1 86 ? 14.376 11.180 12.183 1.00 15.54 86 SER A N 1
ATOM 632 C CA . SER A 1 86 ? 15.616 10.562 11.735 1.00 16.94 86 SER A CA 1
ATOM 633 C C . SER A 1 86 ? 15.808 10.583 10.225 1.00 17.38 86 SER A C 1
ATOM 634 O O . SER A 1 86 ? 14.846 10.472 9.465 1.00 17.63 86 SER A O 1
ATOM 637 N N . GLN A 1 87 ? 17.070 10.716 9.820 1.00 18.15 87 GLN A N 1
ATOM 638 C CA . GLN A 1 87 ? 17.500 10.591 8.426 1.00 18.81 87 GLN A CA 1
ATOM 639 C C . GLN A 1 87 ? 16.788 11.562 7.462 1.00 18.53 87 GLN A C 1
ATOM 640 O O . GLN A 1 87 ? 16.536 11.226 6.301 1.00 18.85 87 GLN A O 1
ATOM 646 N N . LEU A 1 88 ? 16.462 12.756 7.950 1.00 17.79 88 LEU A N 1
ATOM 647 C CA . LEU A 1 88 ? 15.868 13.796 7.110 1.00 16.86 88 LEU A CA 1
ATOM 648 C C . LEU A 1 88 ? 16.918 14.394 6.180 1.00 16.49 88 LEU A C 1
ATOM 649 O O . LEU A 1 88 ? 18.084 14.491 6.557 1.00 16.68 88 LEU A O 1
ATOM 654 N N . PRO A 1 89 ? 16.516 14.798 4.972 1.00 16.40 89 PRO A N 1
ATOM 655 C CA . PRO A 1 89 ? 17.404 15.564 4.083 1.00 16.36 89 PRO A CA 1
ATOM 656 C C . PRO A 1 89 ? 17.874 16.845 4.779 1.00 16.66 89 PRO A C 1
ATOM 657 O O . PRO A 1 89 ? 17.158 17.377 5.639 1.00 16.27 89 PRO A O 1
ATOM 661 N N . GLY A 1 90 ? 19.057 17.331 4.410 1.00 16.29 90 GLY A N 1
ATOM 662 C CA . GLY A 1 90 ? 19.651 18.474 5.079 1.00 16.51 90 GLY A CA 1
ATOM 663 C C . GLY A 1 90 ? 18.782 19.719 5.152 1.00 16.37 90 GLY A C 1
ATOM 664 O O . GLY A 1 90 ? 18.858 20.472 6.124 1.00 16.75 90 GLY A O 1
ATOM 665 N N . TRP A 1 91 ? 17.948 19.920 4.137 1.00 16.12 91 TRP A N 1
ATOM 666 C CA . TRP A 1 91 ? 17.193 21.163 3.984 1.00 16.11 91 TRP A CA 1
ATOM 667 C C . TRP A 1 91 ? 15.913 21.262 4.813 1.00 15.71 91 TRP A C 1
ATOM 668 O O . TRP A 1 91 ? 15.280 22.317 4.836 1.00 15.50 91 TRP A O 1
ATOM 679 N N . VAL A 1 92 ? 15.516 20.179 5.481 1.00 15.54 92 VAL A N 1
ATOM 680 C CA . VAL A 1 92 ? 14.273 20.212 6.260 1.00 15.43 92 VAL A CA 1
ATOM 681 C C . VAL A 1 92 ? 14.421 21.037 7.541 1.00 15.44 92 VAL A C 1
ATOM 682 O O . VAL A 1 92 ? 13.581 21.898 7.829 1.00 15.42 92 VAL A O 1
ATOM 686 N N . SER A 1 93 ? 15.494 20.786 8.287 1.00 15.44 93 SER A N 1
ATOM 687 C CA . SER A 1 93 ? 15.690 21.408 9.602 1.00 15.94 93 SER A CA 1
ATOM 688 C C . SER A 1 93 ? 15.796 22.938 9.651 1.00 15.83 93 SER A C 1
ATOM 689 O O . SER A 1 93 ? 15.299 23.534 10.605 1.00 16.10 93 SER A O 1
ATOM 692 N N . PRO A 1 94 ? 16.436 23.594 8.673 1.00 15.67 94 PRO A N 1
ATOM 693 C CA . PRO A 1 94 ? 16.505 25.065 8.687 1.00 15.62 94 PRO A CA 1
ATOM 694 C C . PRO A 1 94 ? 15.194 25.800 8.371 1.00 15.43 94 PRO A C 1
ATOM 695 O O . PRO A 1 94 ? 15.116 27.002 8.648 1.00 15.23 94 PRO A O 1
ATOM 699 N N . LEU A 1 95 ? 14.186 25.114 7.830 1.00 15.16 95 LEU A N 1
ATOM 700 C CA . LEU A 1 95 ? 12.921 25.771 7.474 1.00 15.06 95 LEU A CA 1
ATOM 701 C C . LEU A 1 95 ? 12.210 26.414 8.667 1.00 15.15 95 LEU A C 1
ATOM 702 O O . LEU A 1 95 ? 12.124 25.814 9.735 1.00 15.00 95 LEU A O 1
ATOM 707 N N . ALA A 1 96 ? 11.700 27.630 8.469 1.00 15.26 96 ALA A N 1
ATOM 708 C CA . ALA A 1 96 ? 10.899 28.312 9.486 1.00 15.19 96 ALA A CA 1
ATOM 709 C C . ALA A 1 96 ? 9.601 27.545 9.654 1.00 15.02 96 ALA A C 1
ATOM 710 O O . ALA A 1 96 ? 9.185 26.831 8.735 1.00 14.62 96 ALA A O 1
ATOM 712 N N . ALA A 1 97 ? 8.962 27.716 10.816 1.00 14.78 97 ALA A N 1
ATOM 713 C CA . ALA A 1 97 ? 7.736 26.995 11.178 1.00 14.80 97 ALA A CA 1
ATOM 714 C C . ALA A 1 97 ? 6.694 26.903 10.063 1.00 14.89 97 ALA A C 1
ATOM 715 O O . ALA A 1 97 ? 6.243 25.808 9.720 1.00 15.04 97 ALA A O 1
ATOM 717 N N . THR A 1 98 ? 6.304 28.042 9.497 1.00 15.02 98 THR A N 1
ATOM 718 C CA . THR A 1 98 ? 5.264 28.036 8.470 1.00 15.30 98 THR A CA 1
ATOM 719 C C . THR A 1 98 ? 5.651 27.198 7.229 1.00 14.79 98 THR A C 1
ATOM 720 O O . THR A 1 98 ? 4.811 26.509 6.657 1.00 14.66 98 THR A O 1
ATOM 724 N N . ASP A 1 99 ? 6.926 27.237 6.853 1.00 14.52 99 ASP A N 1
ATOM 725 C CA . ASP A 1 99 ? 7.403 26.518 5.671 1.00 14.40 99 ASP A CA 1
ATOM 726 C C . ASP A 1 99 ? 7.626 25.035 5.939 1.00 14.46 99 ASP A C 1
ATOM 727 O O . ASP A 1 99 ? 7.427 24.196 5.048 1.00 14.21 99 ASP A O 1
ATOM 732 N N . LEU A 1 100 ? 8.033 24.723 7.168 1.00 14.29 100 LEU A N 1
ATOM 733 C CA . LEU A 1 100 ? 8.126 23.339 7.618 1.00 14.23 100 LEU A CA 1
ATOM 734 C C . LEU A 1 100 ? 6.758 22.663 7.595 1.00 14.22 100 LEU A C 1
ATOM 735 O O . LEU A 1 100 ? 6.621 21.540 7.096 1.00 14.23 100 LEU A O 1
ATOM 740 N N . ARG A 1 101 ? 5.750 23.355 8.117 1.00 14.07 101 ARG A N 1
ATOM 741 C CA . ARG A 1 101 ? 4.378 22.850 8.113 1.00 14.23 101 ARG A CA 1
ATOM 742 C C . ARG A 1 101 ? 3.913 22.551 6.688 1.00 14.20 101 ARG A C 1
ATOM 743 O O . ARG A 1 101 ? 3.416 21.458 6.404 1.00 13.45 101 ARG A O 1
ATOM 751 N N . SER A 1 102 ? 4.096 23.518 5.791 1.00 13.67 102 SER A N 1
ATOM 752 C CA . SER A 1 102 ? 3.802 23.312 4.373 1.00 13.88 102 SER A CA 1
ATOM 753 C C . SER A 1 102 ? 4.546 22.101 3.778 1.00 13.02 102 SER A C 1
ATOM 754 O O . SER A 1 102 ? 3.947 21.262 3.112 1.00 13.11 102 SER A O 1
ATOM 757 N N . ALA A 1 103 ? 5.848 22.025 4.016 1.00 12.88 103 ALA A N 1
ATOM 758 C CA . ALA A 1 103 ? 6.678 20.953 3.469 1.00 12.53 103 ALA A CA 1
ATOM 759 C C . ALA A 1 103 ? 6.257 19.586 4.020 1.00 12.32 103 ALA A C 1
ATOM 760 O O . ALA A 1 103 ? 6.186 18.603 3.274 1.00 12.27 103 ALA A O 1
ATOM 762 N N . MET A 1 104 ? 5.970 19.535 5.319 1.00 11.62 104 MET A N 1
ATOM 763 C CA . MET A 1 104 ? 5.499 18.302 5.960 1.00 11.32 104 MET A CA 1
ATOM 764 C C . MET A 1 104 ? 4.175 17.836 5.353 1.00 11.38 104 MET A C 1
ATOM 765 O O . MET A 1 104 ? 4.051 16.676 4.963 1.00 11.09 104 MET A O 1
ATOM 770 N N . ASN A 1 105 ? 3.192 18.734 5.250 1.00 10.84 105 ASN A N 1
ATOM 771 C CA . ASN A 1 105 ? 1.895 18.341 4.693 1.00 11.20 105 ASN A CA 1
ATOM 772 C C . ASN A 1 105 ? 1.979 17.960 3.216 1.00 11.05 105 ASN A C 1
ATOM 773 O O . ASN A 1 105 ? 1.314 17.019 2.772 1.00 10.64 105 ASN A O 1
ATOM 778 N N . ASN A 1 106 ? 2.818 18.684 2.472 1.00 10.73 106 ASN A N 1
ATOM 779 C CA . ASN A 1 106 ? 3.098 18.368 1.067 1.00 10.76 106 ASN A CA 1
ATOM 780 C C . ASN A 1 106 ? 3.699 16.969 0.896 1.00 10.52 106 ASN A C 1
ATOM 781 O O . ASN A 1 106 ? 3.301 16.220 0.007 1.00 10.13 106 ASN A O 1
ATOM 786 N N . HIS A 1 107 ? 4.652 16.636 1.765 1.00 10.32 107 HIS A N 1
ATOM 787 C CA . HIS A 1 107 ? 5.294 15.320 1.777 1.00 10.37 107 HIS A CA 1
ATOM 788 C C . HIS A 1 107 ? 4.277 14.213 2.042 1.00 10.32 107 HIS A C 1
ATOM 789 O O . HIS A 1 107 ? 4.186 13.239 1.278 1.00 10.00 107 HIS A O 1
ATOM 796 N N . ILE A 1 108 ? 3.515 14.368 3.128 1.00 10.49 108 ILE A N 1
ATOM 797 C CA . ILE A 1 108 ? 2.441 13.427 3.458 1.00 10.16 108 ILE A CA 1
ATOM 798 C C . ILE A 1 108 ? 1.515 13.249 2.259 1.00 10.22 108 ILE A C 1
ATOM 799 O O . ILE A 1 108 ? 1.177 12.127 1.878 1.00 10.34 108 ILE A O 1
ATOM 804 N N . THR A 1 109 ? 1.091 14.370 1.678 1.00 9.98 109 THR A N 1
ATOM 805 C CA . THR A 1 109 ? 0.041 14.353 0.665 1.00 9.72 109 THR A CA 1
ATOM 806 C C . THR A 1 109 ? 0.494 13.687 -0.635 1.00 9.81 109 THR A C 1
ATOM 807 O O . THR A 1 109 ? -0.207 12.833 -1.168 1.00 9.74 109 THR A O 1
ATOM 811 N N . GLN A 1 110 ? 1.667 14.066 -1.136 1.00 9.79 110 GLN A N 1
ATOM 812 C CA . GLN A 1 110 ? 2.162 13.478 -2.384 1.00 10.41 110 GLN A CA 1
ATOM 813 C C . GLN A 1 110 ? 2.599 12.013 -2.241 1.00 10.22 110 GLN A C 1
ATOM 814 O O . GLN A 1 110 ? 2.364 11.204 -3.149 1.00 10.78 110 GLN A O 1
ATOM 820 N N . VAL A 1 111 ? 3.200 11.655 -1.109 1.00 9.94 111 VAL A N 1
ATOM 821 C CA . VAL A 1 111 ? 3.584 10.255 -0.909 1.00 9.33 111 VAL A CA 1
ATOM 822 C C . VAL A 1 111 ? 2.329 9.372 -0.822 1.00 9.48 111 VAL A C 1
ATOM 823 O O . VAL A 1 111 ? 2.229 8.353 -1.508 1.00 8.34 111 VAL A O 1
ATOM 827 N N . MET A 1 112 ? 1.362 9.786 -0.005 1.00 9.59 112 MET A N 1
ATOM 828 C CA . MET A 1 112 ? 0.125 9.022 0.136 1.00 10.47 112 MET A CA 1
ATOM 829 C C . MET A 1 112 ? -0.682 8.964 -1.167 1.00 10.60 112 MET A C 1
ATOM 830 O O . MET A 1 112 ? -1.303 7.949 -1.460 1.00 11.30 112 MET A O 1
ATOM 835 N N . THR A 1 113 ? -0.646 10.048 -1.942 1.00 10.57 113 THR A N 1
ATOM 836 C CA . THR A 1 113 ? -1.293 10.105 -3.258 1.00 10.29 113 THR A CA 1
ATOM 837 C C . THR A 1 113 ? -0.737 9.034 -4.207 1.00 10.43 113 THR A C 1
ATOM 838 O O . THR A 1 113 ? -1.499 8.324 -4.875 1.00 10.18 113 THR A O 1
ATOM 842 N N . HIS A 1 114 ? 0.585 8.908 -4.263 1.00 10.54 114 HIS A N 1
ATOM 843 C CA . HIS A 1 114 ? 1.195 7.948 -5.181 1.00 10.72 114 HIS A CA 1
ATOM 844 C C . HIS A 1 114 ? 0.747 6.509 -4.891 1.00 10.89 114 HIS A C 1
ATOM 845 O O . HIS A 1 114 ? 0.565 5.706 -5.819 1.00 11.12 114 HIS A O 1
ATOM 852 N N . TYR A 1 115 ? 0.552 6.204 -3.609 1.00 10.97 115 TYR A N 1
ATOM 853 C CA . TYR A 1 115 ? 0.175 4.859 -3.153 1.00 11.57 115 TYR A CA 1
ATOM 854 C C . TYR A 1 115 ? -1.296 4.712 -2.752 1.00 11.99 115 TYR A C 1
ATOM 855 O O . TYR A 1 115 ? -1.673 3.706 -2.139 1.00 11.80 115 TYR A O 1
ATOM 864 N N . LYS A 1 116 ? -2.125 5.693 -3.111 1.00 12.17 116 LYS A N 1
ATOM 865 C CA . LYS A 1 116 ? -3.531 5.686 -2.682 1.00 12.42 116 LYS A CA 1
ATOM 866 C C . LYS A 1 116 ? -4.231 4.374 -3.040 1.00 12.57 116 LYS A C 1
ATOM 867 O O . LYS A 1 116 ? -4.158 3.909 -4.182 1.00 13.10 116 LYS A O 1
ATOM 873 N N . GLY A 1 117 ? -4.895 3.784 -2.050 1.00 12.58 117 GLY A N 1
ATOM 874 C CA . GLY A 1 117 ? -5.643 2.547 -2.234 1.00 12.79 117 GLY A CA 1
ATOM 875 C C . GLY A 1 117 ? -4.809 1.280 -2.250 1.00 12.78 117 GLY A C 1
ATOM 876 O O . GLY A 1 117 ? -5.352 0.182 -2.405 1.00 13.13 117 GLY A O 1
ATOM 877 N N . LYS A 1 118 ? -3.493 1.421 -2.095 1.00 12.47 118 LYS A N 1
ATOM 878 C CA . LYS A 1 118 ? -2.591 0.268 -2.139 1.00 12.51 118 LYS A CA 1
ATOM 879 C C . LYS A 1 118 ? -1.950 -0.059 -0.784 1.00 12.14 118 LYS A C 1
ATOM 880 O O . LYS A 1 118 ? -1.198 -1.039 -0.665 1.00 12.15 118 LYS A O 1
ATOM 886 N N . ILE A 1 119 ? -2.269 0.740 0.234 1.00 11.33 119 ILE A N 1
ATOM 887 C CA . ILE A 1 119 ? -1.581 0.667 1.525 1.00 11.01 119 ILE A CA 1
ATOM 888 C C . ILE A 1 119 ? -2.534 0.250 2.636 1.00 11.24 119 ILE A C 1
ATOM 889 O O . ILE A 1 119 ? -3.538 0.934 2.890 1.00 11.59 119 ILE A O 1
ATOM 894 N N . HIS A 1 120 ? -2.206 -0.854 3.306 1.00 10.85 120 HIS A N 1
ATOM 895 C CA . HIS A 1 120 ? -3.042 -1.384 4.389 1.00 11.19 120 HIS A CA 1
ATOM 896 C C . HIS A 1 120 ? -2.982 -0.451 5.607 1.00 11.06 120 HIS A C 1
ATOM 897 O O . HIS A 1 120 ? -4.020 -0.079 6.173 1.00 10.59 120 HIS A O 1
ATOM 904 N N . SER A 1 121 ? -1.761 -0.056 5.969 1.00 10.45 121 SER A N 1
ATOM 905 C CA . SER A 1 121 ? -1.500 0.801 7.125 1.00 10.67 121 SER A CA 1
ATOM 906 C C . SER A 1 121 ? -0.323 1.733 6.843 1.00 10.14 121 SER A C 1
ATOM 907 O O . SER A 1 121 ? 0.611 1.348 6.143 1.00 10.47 121 SER A O 1
ATOM 910 N N . TRP A 1 122 ? -0.380 2.948 7.388 1.00 10.00 122 TRP A N 1
ATOM 911 C CA . TRP A 1 122 ? 0.725 3.909 7.313 1.00 9.78 122 TRP A CA 1
ATOM 912 C C . TRP A 1 122 ? 1.291 4.147 8.704 1.00 10.02 122 TRP A C 1
ATOM 913 O O . TRP A 1 122 ? 0.528 4.374 9.652 1.00 9.94 122 TRP A O 1
ATOM 924 N N . ASP A 1 123 ? 2.617 4.094 8.831 1.00 9.54 123 ASP A N 1
ATOM 925 C CA . ASP A 1 123 ? 3.274 4.709 9.984 1.00 9.94 123 ASP A CA 1
ATOM 926 C C . ASP A 1 123 ? 3.356 6.211 9.696 1.00 9.90 123 ASP A C 1
ATOM 927 O O . ASP A 1 123 ? 4.294 6.673 9.033 1.00 9.77 123 ASP A O 1
ATOM 932 N N . VAL A 1 124 ? 2.353 6.956 10.166 1.00 10.01 124 VAL A N 1
ATOM 933 C CA . VAL A 1 124 ? 2.219 8.383 9.856 1.00 9.92 124 VAL A CA 1
ATOM 934 C C . VAL A 1 124 ? 3.288 9.185 10.601 1.00 9.73 124 VAL A C 1
ATOM 935 O O . VAL A 1 124 ? 4.000 10.007 10.012 1.00 9.37 124 VAL A O 1
ATOM 939 N N . VAL A 1 125 ? 3.391 8.934 11.902 1.00 9.58 125 VAL A N 1
ATOM 940 C CA . VAL A 1 125 ? 4.452 9.516 12.719 1.00 9.49 125 VAL A CA 1
ATOM 941 C C . VAL A 1 125 ? 5.205 8.381 13.415 1.00 9.58 125 VAL A C 1
ATOM 942 O O . VAL A 1 125 ? 4.589 7.417 13.891 1.00 9.49 125 VAL A O 1
ATOM 946 N N . ASN A 1 126 ? 6.530 8.519 13.461 1.00 9.30 126 ASN A N 1
ATOM 947 C CA . ASN A 1 126 ? 7.434 7.508 13.997 1.00 9.65 126 ASN A CA 1
ATOM 948 C C . ASN A 1 126 ? 8.292 8.116 15.110 1.00 9.50 126 ASN A C 1
ATOM 949 O O . ASN A 1 126 ? 8.862 9.196 14.931 1.00 9.28 126 ASN A O 1
ATOM 954 N N . GLU A 1 127 ? 8.372 7.418 16.246 1.00 9.36 127 GLU A N 1
ATOM 955 C CA . GLU A 1 127 ? 9.387 7.685 17.294 1.00 9.75 127 GLU A CA 1
ATOM 956 C C . GLU A 1 127 ? 9.423 9.117 17.844 1.00 9.86 127 GLU A C 1
ATOM 957 O O . GLU A 1 127 ? 10.493 9.740 17.930 1.00 9.84 127 GLU A O 1
ATOM 963 N N . ALA A 1 128 ? 8.260 9.629 18.242 1.00 10.03 128 ALA A N 1
ATOM 964 C CA . ALA A 1 128 ? 8.137 11.021 18.672 1.00 10.02 128 ALA A CA 1
ATOM 965 C C . ALA A 1 128 ? 8.496 11.263 20.144 1.00 10.48 128 ALA A C 1
ATOM 966 O O . ALA A 1 128 ? 8.572 12.415 20.592 1.00 10.74 128 ALA A O 1
ATOM 968 N N . PHE A 1 129 ? 8.713 10.185 20.891 1.00 10.60 129 PHE A N 1
ATOM 969 C CA . PHE A 1 129 ? 8.992 10.302 22.323 1.00 11.16 129 PHE A CA 1
ATOM 970 C C . PHE A 1 129 ? 10.405 9.862 22.692 1.00 11.30 129 PHE A C 1
ATOM 971 O O . PHE A 1 129 ? 10.973 8.972 22.061 1.00 11.24 129 PHE A O 1
ATOM 979 N N . GLN A 1 130 ? 10.948 10.486 23.734 1.00 11.88 130 GLN A N 1
ATOM 980 C CA . GLN A 1 130 ? 12.275 10.153 24.255 1.00 12.24 130 GLN A CA 1
ATOM 981 C C . GLN A 1 130 ? 12.289 8.792 24.940 1.00 12.42 130 GLN A C 1
ATOM 982 O O . GLN A 1 130 ? 11.273 8.348 25.484 1.00 12.64 130 GLN A O 1
ATOM 988 N N . ASP A 1 131 ? 13.451 8.142 24.908 1.00 12.99 131 ASP A N 1
ATOM 989 C CA . ASP A 1 131 ? 13.713 6.961 25.725 1.00 14.08 131 ASP A CA 1
ATOM 990 C C . ASP A 1 131 ? 13.910 7.360 27.190 1.00 14.16 131 ASP A C 1
ATOM 991 O O . ASP A 1 131 ? 14.159 8.524 27.488 1.00 14.13 131 ASP A O 1
ATOM 996 N N . GLY A 1 132 ? 13.818 6.382 28.087 1.00 14.69 132 GLY A N 1
ATOM 997 C CA . GLY A 1 132 ? 14.056 6.609 29.502 1.00 15.26 132 GLY A CA 1
ATOM 998 C C . GLY A 1 132 ? 12.807 7.008 30.265 1.00 15.52 132 GLY A C 1
ATOM 999 O O . GLY A 1 132 ? 11.679 6.764 29.818 1.00 16.18 132 GLY A O 1
ATOM 1000 N N . GLY A 1 133 ? 13.006 7.650 31.410 1.00 15.56 133 GLY A N 1
ATOM 1001 C CA . GLY A 1 133 ? 11.916 7.913 32.330 1.00 15.53 133 GLY A CA 1
ATOM 1002 C C . GLY A 1 133 ? 11.100 9.187 32.165 1.00 15.59 133 GLY A C 1
ATOM 1003 O O . GLY A 1 133 ? 10.101 9.357 32.873 1.00 16.12 133 GLY A O 1
ATOM 1004 N N . SER A 1 134 ? 11.493 10.067 31.243 1.00 15.35 134 SER A N 1
ATOM 1005 C CA . SER A 1 134 ? 10.885 11.403 31.144 1.00 14.90 134 SER A CA 1
ATOM 1006 C C . SER A 1 134 ? 9.457 11.445 30.600 1.00 15.01 134 SER A C 1
ATOM 1007 O O . SER A 1 134 ? 8.654 12.264 31.044 1.00 15.05 134 SER A O 1
ATOM 1010 N N . GLY A 1 135 ? 9.155 10.593 29.622 1.00 15.03 135 GLY A N 1
ATOM 1011 C CA . GLY A 1 135 ? 7.878 10.644 28.919 1.00 14.68 135 GLY A CA 1
ATOM 1012 C C . GLY A 1 135 ? 7.743 11.883 28.0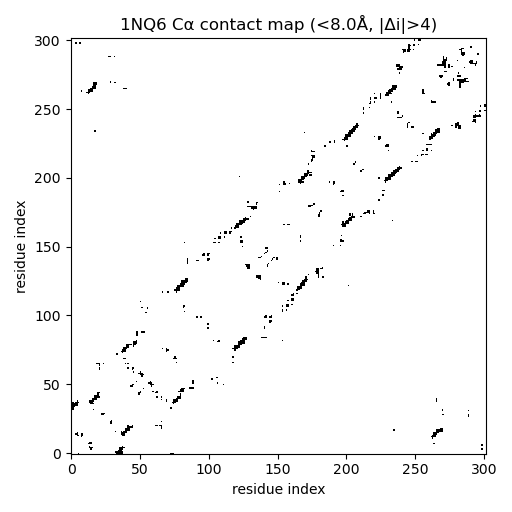42 1.00 14.48 135 GLY A C 1
ATOM 1013 O O . GLY A 1 135 ? 6.644 12.218 27.579 1.00 14.93 135 GLY A O 1
ATOM 1014 N N . ALA A 1 136 ? 8.862 12.562 27.813 1.00 13.72 136 ALA A N 1
ATOM 1015 C CA . ALA A 1 136 ? 8.872 13.822 27.075 1.00 13.24 136 ALA A CA 1
ATOM 1016 C C . ALA A 1 136 ? 9.000 13.601 25.574 1.00 13.12 136 ALA A C 1
ATOM 1017 O O . ALA A 1 136 ? 9.484 12.554 25.118 1.00 12.53 136 ALA A O 1
ATOM 1019 N N . ARG A 1 137 ? 8.579 14.601 24.812 1.00 12.79 137 ARG A N 1
ATOM 1020 C CA . ARG A 1 137 ? 8.749 14.576 23.366 1.00 12.96 137 ARG A CA 1
ATOM 1021 C C . ARG A 1 137 ? 10.227 14.684 23.014 1.00 13.46 137 ARG A C 1
ATOM 1022 O O . ARG A 1 137 ? 10.990 15.406 23.668 1.00 13.43 137 ARG A O 1
ATOM 1030 N N . ARG A 1 138 ? 10.601 13.949 21.972 1.00 13.58 138 ARG A N 1
ATOM 1031 C CA . ARG A 1 138 ? 11.910 14.021 21.350 1.00 14.19 138 ARG A CA 1
ATOM 1032 C C . ARG A 1 138 ? 12.034 15.350 20.597 1.00 14.45 138 ARG A C 1
ATOM 1033 O O . ARG A 1 138 ? 11.075 15.793 19.944 1.00 14.46 138 ARG A O 1
ATOM 1041 N N . SER A 1 139 ? 13.197 15.996 20.703 1.00 14.00 139 SER A N 1
ATOM 1042 C CA . SER A 1 139 ? 13.510 17.173 19.887 1.00 14.36 139 SER A CA 1
ATOM 1043 C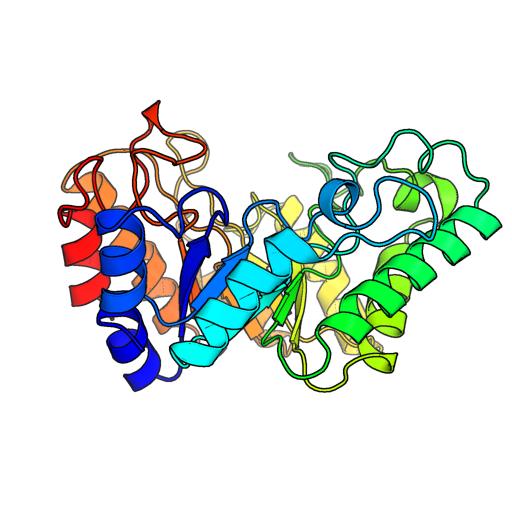 C . SER A 1 139 ? 13.539 16.765 18.407 1.00 14.26 139 SER A C 1
ATOM 1044 O O . SER A 1 139 ? 14.069 15.709 18.070 1.00 14.72 139 SER A O 1
ATOM 1047 N N . SER A 1 140 ? 12.945 17.589 17.540 1.00 14.36 140 SER A N 1
ATOM 1048 C CA . SER A 1 140 ? 12.957 17.375 16.087 1.00 14.22 140 SER A CA 1
ATOM 1049 C C . SER A 1 140 ? 12.538 18.683 15.414 1.00 13.89 140 SER A C 1
ATOM 1050 O O . SER A 1 140 ? 11.989 19.553 16.066 1.00 14.72 140 SER A O 1
ATOM 1053 N N . PRO A 1 141 ? 12.796 18.854 14.122 1.00 14.25 141 PRO A N 1
ATOM 1054 C CA . PRO A 1 141 ? 12.303 20.059 13.447 1.00 14.40 141 PRO A CA 1
ATOM 1055 C C . PRO A 1 141 ? 10.794 20.218 13.676 1.00 14.22 141 PRO A C 1
ATOM 1056 O O . PRO A 1 141 ? 10.317 21.319 13.962 1.00 14.35 141 PRO A O 1
ATOM 1060 N N . PHE A 1 142 ? 10.059 19.110 13.581 1.00 13.92 142 PHE A N 1
ATOM 1061 C CA . PHE A 1 142 ? 8.613 19.119 13.762 1.00 13.76 142 PHE A CA 1
ATOM 1062 C C . PHE A 1 142 ? 8.214 19.502 15.194 1.00 14.01 142 PHE A C 1
ATOM 1063 O O . PHE A 1 142 ? 7.375 20.379 15.395 1.00 13.65 142 PHE A O 1
ATOM 1071 N N . GLN A 1 143 ? 8.824 18.860 16.186 1.00 14.54 143 GLN A N 1
ATOM 1072 C CA . GLN A 1 143 ? 8.506 19.168 17.577 1.00 15.29 143 GLN A CA 1
ATOM 1073 C C . GLN A 1 143 ? 8.975 20.573 17.966 1.00 15.90 143 GLN A C 1
ATOM 1074 O O . GLN A 1 143 ? 8.209 21.326 18.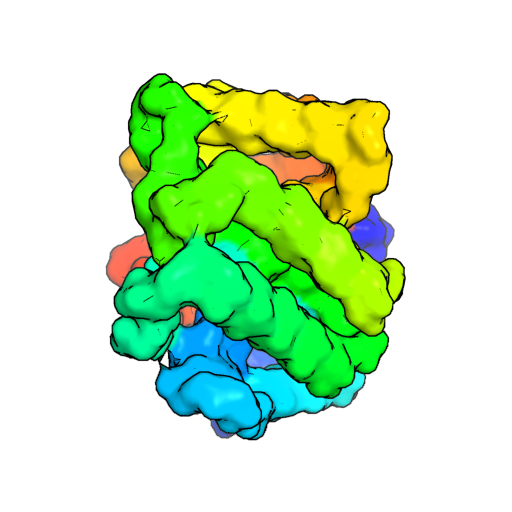562 1.00 15.58 143 GLN A O 1
ATOM 1080 N N . ASP A 1 144 ? 10.215 20.921 17.611 1.00 17.06 144 ASP A N 1
ATOM 1081 C CA . ASP A 1 144 ? 10.796 22.208 18.016 1.00 18.35 144 ASP A CA 1
ATOM 1082 C C . ASP A 1 144 ? 10.034 23.390 17.432 1.00 18.68 144 ASP A C 1
ATOM 1083 O O . ASP A 1 144 ? 9.776 24.373 18.127 1.00 19.33 144 ASP A O 1
ATOM 1088 N N . LYS A 1 145 ? 9.683 23.297 16.150 1.00 19.09 145 LYS A N 1
ATOM 1089 C CA . LYS A 1 145 ? 9.132 24.448 15.431 1.00 19.19 145 LYS A CA 1
ATOM 1090 C C . LYS A 1 145 ? 7.608 24.477 15.319 1.00 18.93 145 LYS A C 1
ATOM 1091 O O . LYS A 1 145 ? 7.004 25.550 15.349 1.00 19.01 145 LYS A O 1
ATOM 1097 N N . LEU A 1 146 ? 6.988 23.305 15.203 1.00 18.25 146 LEU A N 1
ATOM 1098 C CA . LEU A 1 146 ? 5.533 23.219 15.117 1.00 17.62 146 LEU A CA 1
ATOM 1099 C C . LEU A 1 146 ? 4.868 22.958 16.467 1.00 17.22 146 LEU A C 1
ATOM 1100 O O . LEU A 1 146 ? 3.685 23.237 16.634 1.00 17.40 146 LEU A O 1
ATOM 1105 N N . GLY A 1 147 ? 5.623 22.420 17.422 1.00 16.78 147 GLY A N 1
ATOM 1106 C CA . GLY A 1 147 ? 5.097 22.176 18.760 1.00 15.80 147 GLY A CA 1
ATOM 1107 C C . GLY A 1 147 ? 4.358 20.855 18.918 1.00 15.36 147 GLY A C 1
ATOM 1108 O O . GLY A 1 147 ? 4.329 20.027 18.008 1.00 14.47 147 GLY A O 1
ATOM 1109 N N . ASN A 1 148 ? 3.746 20.669 20.086 1.00 14.76 148 ASN A N 1
ATOM 1110 C CA . ASN A 1 148 ? 3.085 19.408 20.431 1.00 14.38 148 ASN A CA 1
ATOM 1111 C C . ASN A 1 148 ? 2.017 18.978 19.432 1.00 13.73 148 ASN A C 1
ATOM 1112 O O . ASN A 1 148 ? 1.767 17.784 19.252 1.00 13.77 148 ASN A O 1
ATOM 1117 N N . GLY A 1 149 ? 1.410 19.956 18.770 1.00 12.70 149 GLY A N 1
ATOM 1118 C CA . GLY A 1 149 ? 0.322 19.691 17.841 1.00 12.20 149 GLY A CA 1
ATOM 1119 C C . GLY A 1 149 ? 0.679 19.081 16.494 1.00 11.46 149 GLY A C 1
ATOM 1120 O O . GLY A 1 149 ? -0.227 18.758 15.728 1.00 11.49 149 GLY A O 1
ATOM 1121 N N . PHE A 1 150 ? 1.969 18.915 16.195 1.00 11.00 150 PHE A N 1
ATOM 1122 C CA . PHE A 1 150 ? 2.389 18.426 14.867 1.00 10.38 150 PHE A CA 1
ATOM 1123 C C . PHE A 1 150 ? 1.908 17.011 14.566 1.00 10.20 150 PHE A C 1
ATOM 1124 O O . PHE A 1 150 ? 1.618 16.684 13.412 1.00 9.32 150 PHE A O 1
ATOM 1132 N N . ILE A 1 151 ? 1.827 16.177 15.604 1.00 9.91 151 ILE A N 1
ATOM 1133 C CA . ILE A 1 151 ? 1.356 14.806 15.446 1.00 9.90 151 ILE A CA 1
ATOM 1134 C C . ILE A 1 151 ? -0.099 14.787 14.982 1.00 10.50 151 ILE A C 1
ATOM 113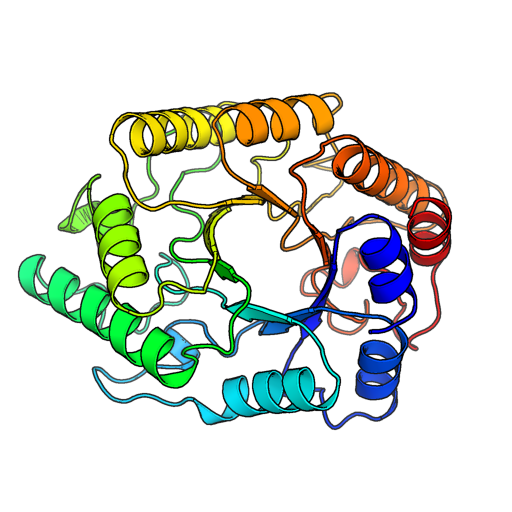5 O O . ILE A 1 151 ? -0.417 14.179 13.955 1.00 10.98 151 ILE A O 1
ATOM 1140 N N . GLU A 1 152 ? -0.966 15.489 15.713 1.00 10.95 152 GLU A N 1
ATOM 1141 C CA . GLU A 1 152 ? -2.369 15.610 15.335 1.00 11.61 152 GLU A CA 1
ATOM 1142 C C . GLU A 1 152 ? -2.534 16.163 13.917 1.00 11.67 152 GLU A C 1
ATOM 1143 O O . GLU A 1 152 ? -3.331 15.639 13.131 1.00 11.24 152 GLU A O 1
ATOM 1149 N N . GLU A 1 153 ? -1.773 17.204 13.585 1.00 11.46 153 GLU A N 1
ATOM 1150 C CA . GLU A 1 153 ? -1.847 17.777 12.244 1.00 11.94 153 GLU A CA 1
ATOM 1151 C C . GLU A 1 153 ? -1.474 16.750 11.166 1.00 11.47 153 GLU A C 1
ATOM 1152 O O . GLU A 1 153 ? -2.109 16.698 10.120 1.00 11.75 153 GLU A O 1
ATOM 1158 N N . ALA A 1 154 ? -0.437 15.952 11.421 1.00 11.03 154 ALA A N 1
ATOM 1159 C CA . ALA A 1 154 ? -0.003 14.939 10.453 1.00 10.91 154 ALA A CA 1
ATOM 1160 C C . ALA A 1 154 ? -1.088 13.889 10.207 1.00 11.01 154 ALA A C 1
ATOM 1161 O O . ALA A 1 154 ? -1.336 13.493 9.053 1.00 10.89 154 ALA A O 1
ATOM 1163 N N . PHE A 1 155 ? -1.749 13.456 11.280 1.00 10.60 155 PHE A N 1
ATOM 1164 C CA . PHE A 1 155 ? -2.817 12.461 11.165 1.00 10.68 155 PHE A CA 1
ATOM 1165 C C . PHE A 1 155 ? -4.029 13.030 10.423 1.00 11.18 155 PHE A C 1
ATOM 1166 O O . PHE A 1 155 ? -4.635 12.347 9.600 1.00 10.97 155 PHE A O 1
ATOM 1174 N N . ARG A 1 156 ? -4.362 14.289 10.696 1.00 11.41 156 ARG A N 1
ATOM 1175 C CA . ARG A 1 156 ? -5.473 14.944 9.994 1.00 11.88 156 ARG A CA 1
ATOM 1176 C C . ARG A 1 156 ? -5.208 15.052 8.499 1.00 11.83 156 ARG A C 1
ATOM 1177 O O . ARG A 1 156 ? -6.091 14.746 7.690 1.00 11.93 156 ARG A O 1
ATOM 1185 N N . THR A 1 157 ? -3.990 15.452 8.131 1.00 11.56 157 THR A N 1
ATOM 1186 C CA . THR A 1 157 ? -3.609 15.519 6.718 1.00 11.80 157 THR A CA 1
ATOM 1187 C C . THR A 1 157 ? -3.710 14.141 6.058 1.00 12.05 157 THR A C 1
ATOM 1188 O O . THR A 1 157 ? -4.298 13.999 4.979 1.00 11.77 157 THR A O 1
ATOM 1192 N N . ALA A 1 158 ? -3.126 13.138 6.716 1.00 12.53 158 ALA A N 1
ATOM 1193 C CA . ALA A 1 158 ? -3.141 11.763 6.235 1.00 12.39 158 ALA A CA 1
ATOM 1194 C C . ALA A 1 158 ? -4.556 11.282 5.932 1.00 12.68 158 ALA A C 1
ATOM 1195 O O . ALA A 1 158 ? -4.816 10.762 4.848 1.00 12.73 158 ALA A O 1
ATOM 1197 N N . ARG A 1 159 ? -5.468 11.486 6.882 1.00 12.56 159 ARG A N 1
ATOM 1198 C CA . ARG A 1 159 ? -6.867 11.080 6.721 1.00 13.01 159 ARG A CA 1
ATOM 1199 C C . ARG A 1 159 ? -7.552 11.711 5.493 1.00 12.94 159 ARG A C 1
ATOM 1200 O O . ARG A 1 159 ? -8.338 11.038 4.816 1.00 12.79 159 ARG A O 1
ATOM 1208 N N . THR A 1 160 ? -7.263 12.978 5.197 1.00 13.81 160 THR A N 1
ATOM 1209 C CA . THR A 1 160 ? -7.873 13.625 4.010 1.00 14.44 160 THR A CA 1
ATOM 1210 C C . THR A 1 160 ? -7.417 13.010 2.691 1.00 14.04 160 THR A C 1
ATOM 1211 O O . THR A 1 160 ? -8.123 13.096 1.681 1.00 13.57 160 THR A O 1
ATOM 1215 N N . VAL A 1 161 ? -6.229 12.413 2.692 1.00 13.88 161 VAL A N 1
ATOM 1216 C CA . VAL A 1 161 ? -5.639 11.913 1.450 1.00 13.81 161 VAL A CA 1
ATOM 1217 C C . VAL A 1 161 ? -6.110 10.504 1.091 1.00 14.20 161 VAL A C 1
ATOM 1218 O O . VAL A 1 161 ? -6.522 10.254 -0.039 1.00 13.98 161 VAL A O 1
ATOM 1222 N N . ASP A 1 162 ? -6.042 9.589 2.054 1.00 14.18 162 ASP A N 1
ATOM 1223 C CA . ASP A 1 162 ? -6.405 8.198 1.809 1.00 14.64 162 ASP A CA 1
ATOM 1224 C C . ASP A 1 162 ? -7.208 7.653 2.982 1.00 14.96 162 ASP A C 1
ATOM 1225 O O . ASP A 1 162 ? -6.647 7.222 3.990 1.00 15.17 162 ASP A O 1
ATOM 1230 N N . ALA A 1 163 ? -8.531 7.666 2.828 1.00 15.14 163 ALA A N 1
ATOM 1231 C CA . ALA A 1 163 ? -9.442 7.247 3.886 1.00 15.47 163 ALA A CA 1
ATOM 1232 C C . ALA A 1 163 ? -9.421 5.740 4.131 1.00 15.65 163 ALA A C 1
ATOM 1233 O O . ALA A 1 163 ? -9.893 5.280 5.169 1.00 15.77 163 ALA A O 1
ATOM 1235 N N . ASP A 1 164 ? -8.863 4.984 3.183 1.00 15.41 164 ASP A N 1
ATOM 1236 C CA . ASP A 1 164 ? -8.847 3.518 3.243 1.00 16.03 164 ASP A CA 1
ATOM 1237 C C . ASP A 1 164 ? -7.681 2.897 4.029 1.00 15.65 164 ASP A C 1
ATOM 1238 O O . ASP A 1 164 ? -7.753 1.731 4.433 1.00 16.12 164 ASP A O 1
ATOM 1243 N N . ALA A 1 165 ? -6.618 3.665 4.245 1.00 14.74 165 ALA A N 1
ATOM 1244 C CA . ALA A 1 165 ? -5.466 3.193 5.017 1.00 14.20 165 ALA A CA 1
ATOM 1245 C C . ALA A 1 165 ? -5.701 3.340 6.518 1.00 13.81 165 ALA A C 1
ATOM 1246 O O . ALA A 1 165 ? -6.300 4.322 6.963 1.00 13.64 165 ALA A O 1
ATOM 1248 N N . LYS A 1 166 ? -5.229 2.366 7.290 1.00 12.99 166 LYS A N 1
ATOM 1249 C CA . LYS A 1 166 ? -5.180 2.501 8.749 1.00 12.79 166 LYS A CA 1
ATOM 1250 C C . LYS A 1 166 ? -4.024 3.432 9.074 1.00 11.93 166 LYS A C 1
ATOM 1251 O O . LYS A 1 166 ? -2.923 3.244 8.559 1.00 12.38 166 LYS A O 1
ATOM 1257 N N . LEU A 1 167 ? -4.274 4.437 9.909 1.00 10.97 167 LEU A N 1
ATOM 1258 C CA . LEU A 1 167 ? -3.244 5.417 10.269 1.00 10.47 167 LEU A CA 1
ATOM 1259 C C . LEU A 1 167 ? -2.629 5.083 11.615 1.00 10.27 167 LEU A C 1
ATOM 1260 O O . LEU A 1 167 ? -3.315 5.097 12.633 1.00 10.39 167 LEU A O 1
ATOM 1265 N N . CYS A 1 168 ? -1.335 4.775 11.613 1.00 10.15 168 CYS A N 1
ATOM 1266 C CA . CYS A 1 168 ? -0.641 4.324 12.825 1.00 9.97 168 CYS A CA 1
ATOM 1267 C C . CYS A 1 168 ? 0.335 5.346 13.387 1.00 9.55 168 CYS A C 1
ATOM 1268 O O . CYS A 1 168 ? 1.014 6.051 12.637 1.00 9.37 168 CYS A O 1
ATOM 1271 N N . TYR A 1 169 ? 0.395 5.408 14.719 1.00 9.16 169 TYR A N 1
ATOM 1272 C CA . TYR A 1 169 ? 1.536 5.994 15.411 1.00 9.00 169 TYR A CA 1
ATOM 1273 C C . TYR A 1 169 ? 2.487 4.831 15.758 1.00 9.11 169 TYR A C 1
ATOM 1274 O O . TYR A 1 169 ? 2.060 3.842 16.343 1.00 9.14 169 TYR A O 1
ATOM 1283 N N . ASN A 1 170 ? 3.764 4.957 15.414 1.00 8.44 170 ASN A N 1
ATOM 1284 C CA . ASN A 1 170 ? 4.716 3.858 15.594 1.00 8.85 170 ASN A CA 1
ATOM 1285 C C . ASN A 1 170 ? 5.888 4.240 16.510 1.00 9.18 170 ASN A C 1
ATOM 1286 O O . ASN A 1 170 ? 6.404 5.356 16.424 1.00 9.47 170 ASN A O 1
ATOM 1291 N N . ASP A 1 171 ? 6.299 3.318 17.387 1.00 9.07 171 ASP A N 1
ATOM 1292 C CA . ASP A 1 171 ? 7.400 3.575 18.325 1.00 9.07 171 ASP A CA 1
ATOM 1293 C C . ASP A 1 171 ? 8.000 2.276 18.885 1.00 8.65 171 ASP A C 1
ATOM 1294 O O . ASP A 1 171 ? 7.374 1.213 18.806 1.00 8.69 171 ASP A O 1
ATOM 1299 N N . TYR A 1 172 ? 9.215 2.376 19.436 1.00 8.92 172 TYR A N 1
ATOM 1300 C CA . TYR A 1 172 ? 9.907 1.261 20.093 1.00 9.17 172 TYR A CA 1
ATOM 1301 C C . TYR A 1 172 ? 10.076 1.521 21.601 1.00 9.24 172 TYR A C 1
ATOM 1302 O O . TYR A 1 172 ? 9.849 2.639 22.082 1.00 9.05 172 TYR A O 1
ATOM 1311 N N . ASN A 1 173 ? 10.508 0.491 22.327 1.00 9.44 173 ASN A N 1
ATOM 1312 C CA . ASN A 1 173 ? 10.633 0.530 23.792 1.00 10.31 173 ASN A CA 1
ATOM 1313 C C . ASN A 1 173 ? 9.309 0.921 24.451 1.00 10.21 173 ASN A C 1
ATOM 1314 O O . ASN A 1 173 ? 9.289 1.564 25.506 1.00 10.12 173 ASN A O 1
ATOM 1319 N N . THR A 1 174 ? 8.210 0.539 23.794 1.00 10.22 174 THR A N 1
ATOM 1320 C CA . THR A 1 174 ? 6.857 0.763 24.300 1.00 10.17 174 THR A CA 1
ATOM 1321 C C . THR A 1 174 ? 6.144 -0.565 24.536 1.00 10.47 174 THR A C 1
ATOM 1322 O O . THR A 1 174 ? 4.915 -0.616 24.566 1.00 10.39 174 THR A O 1
ATOM 1326 N N . ASP A 1 175 ? 6.905 -1.641 24.725 1.00 10.99 175 ASP A N 1
ATOM 1327 C CA . ASP A 1 175 ? 6.309 -2.973 24.764 1.00 11.74 175 ASP A CA 1
ATOM 1328 C C . ASP A 1 175 ? 5.619 -3.330 26.076 1.00 12.36 175 ASP A C 1
ATOM 1329 O O . ASP A 1 175 ? 4.563 -3.984 26.081 1.00 13.44 175 ASP A O 1
ATOM 1334 N N . GLY A 1 176 ? 6.212 -2.902 27.181 1.00 12.61 176 GLY A N 1
ATOM 1335 C CA . GLY A 1 176 ? 5.549 -3.010 28.470 1.00 12.15 176 GLY A CA 1
ATOM 1336 C C . GLY A 1 176 ? 4.947 -1.680 28.868 1.00 11.87 176 GLY A C 1
ATOM 1337 O O . GLY A 1 176 ? 5.129 -0.667 28.183 1.00 11.78 176 GLY A O 1
ATOM 1338 N N . GLN A 1 177 ? 4.212 -1.673 29.974 1.00 11.61 177 GLN A N 1
ATOM 1339 C CA . GLN A 1 177 ? 3.761 -0.411 30.529 1.00 11.86 177 GLN A CA 1
ATOM 1340 C C . GLN A 1 177 ? 4.928 0.244 31.259 1.00 11.80 177 GLN A C 1
ATOM 1341 O O . GLN A 1 177 ? 5.427 -0.291 32.262 1.00 12.77 177 GLN A O 1
ATOM 1347 N N . ASN A 1 178 ? 5.371 1.379 30.729 1.00 11.20 178 ASN A N 1
ATOM 1348 C CA . ASN A 1 178 ? 6.511 2.124 31.260 1.00 10.70 178 ASN A CA 1
ATOM 1349 C C . ASN A 1 178 ? 6.318 3.613 30.956 1.00 10.32 178 ASN A C 1
ATOM 1350 O O . ASN A 1 178 ? 5.305 3.983 30.358 1.00 9.87 178 ASN A O 1
ATOM 1355 N N . ALA A 1 179 ? 7.263 4.467 31.354 1.00 10.08 179 ALA A N 1
ATOM 1356 C CA . ALA A 1 179 ? 7.082 5.913 31.174 1.00 9.82 179 ALA A CA 1
ATOM 1357 C C . ALA A 1 179 ? 6.874 6.289 29.711 1.00 9.61 179 ALA A C 1
ATOM 1358 O O . ALA A 1 179 ? 6.050 7.159 29.407 1.00 9.49 179 ALA A O 1
ATOM 1360 N N . LYS A 1 180 ? 7.626 5.647 28.817 1.00 9.70 180 LYS A N 1
ATOM 1361 C CA . LYS A 1 180 ? 7.503 5.908 27.380 1.00 9.89 180 LYS A CA 1
ATOM 1362 C C . LYS A 1 180 ? 6.142 5.469 26.827 1.00 9.95 180 LYS A C 1
ATOM 1363 O O . LYS A 1 180 ? 5.443 6.268 26.201 1.00 10.18 180 LYS A O 1
ATOM 1369 N N . SER A 1 181 ? 5.753 4.213 27.057 1.00 9.94 181 SER A N 1
ATOM 1370 C CA . SER A 1 181 ? 4.440 3.768 26.578 1.00 9.89 181 SER A CA 1
ATOM 1371 C C . SER A 1 181 ? 3.271 4.526 27.245 1.00 10.06 181 SER A C 1
ATOM 1372 O O . SER A 1 181 ? 2.221 4.721 26.629 1.00 9.46 181 SER A O 1
ATOM 1375 N N . ASN A 1 182 ? 3.461 4.957 28.491 1.00 9.95 182 ASN A N 1
ATOM 1376 C CA . ASN A 1 182 ? 2.470 5.777 29.187 1.00 10.49 182 ASN A CA 1
ATOM 1377 C C . ASN A 1 182 ? 2.232 7.126 28.500 1.00 10.47 182 ASN A C 1
ATOM 1378 O O . ASN A 1 182 ? 1.092 7.599 28.415 1.00 10.57 182 ASN A O 1
ATOM 1383 N N . ALA A 1 183 ? 3.306 7.740 28.011 1.00 10.23 183 ALA A N 1
ATOM 1384 C CA . ALA A 1 183 ? 3.200 8.993 27.269 1.00 10.35 183 ALA A CA 1
ATOM 1385 C C . ALA A 1 183 ? 2.443 8.793 25.957 1.00 10.48 183 ALA A C 1
ATOM 1386 O O . ALA A 1 183 ? 1.604 9.614 25.588 1.00 10.75 183 ALA A O 1
ATOM 1388 N N . VAL A 1 184 ? 2.747 7.703 25.259 1.00 10.44 184 VAL A N 1
ATOM 1389 C CA . VAL A 1 184 ? 2.032 7.351 24.023 1.00 10.56 184 VAL A CA 1
ATOM 1390 C C . VAL A 1 184 ? 0.549 7.076 24.331 1.00 10.46 184 VAL A C 1
ATOM 1391 O O . VAL A 1 184 ? -0.347 7.533 23.603 1.00 10.15 184 VAL A O 1
ATOM 1395 N N . TYR A 1 185 ? 0.301 6.348 25.419 1.00 10.41 185 TYR A N 1
ATOM 1396 C CA . TYR A 1 185 ? -1.062 6.025 25.867 1.00 10.76 185 TYR A CA 1
ATOM 1397 C C . TYR A 1 185 ? -1.887 7.290 26.134 1.00 10.75 185 TYR A C 1
ATOM 1398 O O . TYR A 1 185 ? -3.012 7.422 25.640 1.00 10.25 185 TYR A O 1
ATOM 1407 N N . GLU A 1 186 ? -1.316 8.222 26.900 1.00 10.90 186 GLU A N 1
ATOM 1408 C CA . GLU A 1 186 ? -1.967 9.506 27.170 1.00 11.43 186 GLU A CA 1
ATOM 1409 C C . GLU A 1 186 ? -2.348 10.216 25.866 1.00 11.16 186 GLU A C 1
ATOM 1410 O O . GLU A 1 186 ? -3.473 10.707 25.716 1.00 10.46 186 GLU A O 1
ATOM 1416 N N . MET A 1 187 ? -1.405 10.258 24.928 1.00 11.13 187 MET A N 1
ATOM 1417 C CA . MET A 1 187 ? -1.630 10.922 23.652 1.00 10.89 187 MET A CA 1
ATOM 1418 C C . MET A 1 187 ? -2.765 10.254 22.879 1.00 11.08 187 MET A C 1
ATOM 1419 O O . MET A 1 187 ? -3.672 10.930 22.373 1.00 11.05 187 MET A O 1
ATOM 1424 N N . VAL A 1 188 ? -2.712 8.928 22.773 1.00 10.92 188 VAL A N 1
ATOM 1425 C CA . VAL A 1 188 ? -3.715 8.208 21.988 1.00 11.67 188 VAL A CA 1
ATOM 1426 C C . VAL A 1 188 ? -5.118 8.306 22.618 1.00 11.92 188 VAL A C 1
ATOM 1427 O O . VAL A 1 188 ? -6.124 8.493 21.910 1.00 12.71 188 VAL A O 1
ATOM 1431 N N . LYS A 1 189 ? -5.189 8.196 23.943 1.00 11.46 189 LYS A N 1
ATOM 1432 C CA . LYS A 1 189 ? -6.462 8.352 24.660 1.00 11.66 189 LYS A CA 1
ATOM 1433 C C . LYS A 1 189 ? -7.070 9.729 24.368 1.00 11.39 189 LYS A C 1
ATOM 1434 O O . LYS A 1 189 ? -8.267 9.839 24.058 1.00 11.26 189 LYS A O 1
ATOM 1440 N N . ASP A 1 190 ? -6.234 10.765 24.454 1.00 10.96 190 ASP A N 1
ATOM 1441 C CA . ASP A 1 190 ? -6.630 12.137 24.132 1.00 11.46 190 ASP A CA 1
ATOM 1442 C C . ASP A 1 190 ? -7.124 12.250 22.686 1.00 11.15 190 ASP A C 1
ATOM 1443 O O . ASP A 1 190 ? -8.201 12.813 22.431 1.00 11.38 190 ASP A O 1
ATOM 1448 N N . PHE A 1 191 ? -6.348 11.703 21.752 1.00 10.83 191 PHE A N 1
ATOM 1449 C CA . PHE A 1 191 ? -6.746 11.658 20.341 1.00 11.19 191 PHE A CA 1
ATOM 1450 C C . PHE A 1 191 ? -8.128 11.018 20.155 1.00 11.30 191 PHE A C 1
ATOM 1451 O O . PHE A 1 191 ? -9.000 11.604 19.504 1.00 11.29 191 PHE A O 1
ATOM 1459 N N . LYS A 1 192 ? -8.335 9.834 20.734 1.00 11.52 192 LYS A N 1
ATOM 1460 C CA . LYS A 1 192 ? -9.618 9.135 20.593 1.00 12.52 192 LYS A CA 1
ATOM 1461 C C . LYS A 1 192 ? -10.784 9.892 21.261 1.00 12.64 192 LYS A C 1
ATOM 1462 O O . LYS A 1 192 ? -11.900 9.916 20.729 1.00 13.07 192 LYS A O 1
ATOM 1468 N N . GLN A 1 193 ? -10.523 10.521 22.406 1.00 13.15 193 GLN A N 1
ATOM 1469 C CA . GLN A 1 193 ? -11.553 11.319 23.083 1.00 13.22 193 GLN A CA 1
ATOM 1470 C C . GLN A 1 193 ? -12.049 12.491 22.225 1.00 12.97 193 GLN A C 1
ATOM 1471 O O . GLN A 1 193 ? -13.231 12.850 22.276 1.00 12.49 193 GLN A O 1
ATOM 1477 N N . ARG A 1 194 ? -11.145 13.068 21.436 1.00 12.13 194 ARG A N 1
ATOM 1478 C CA . ARG A 1 194 ? -11.431 14.256 20.628 1.00 12.55 194 ARG A CA 1
ATOM 1479 C C . ARG A 1 194 ? -11.768 13.949 19.158 1.00 12.99 194 ARG A C 1
ATOM 1480 O O . ARG A 1 194 ? -12.069 14.862 18.387 1.00 13.36 194 ARG A O 1
ATOM 1488 N N . GLY A 1 195 ? -11.719 12.674 18.772 1.00 13.49 195 GLY A N 1
ATOM 1489 C CA . GLY A 1 195 ? -12.011 12.279 17.401 1.00 13.24 195 GLY A CA 1
ATOM 1490 C C . GLY A 1 195 ? -10.911 12.587 16.394 1.00 13.52 195 GLY A C 1
ATOM 1491 O O . GLY A 1 195 ? -11.175 12.721 15.194 1.00 13.53 195 GLY A O 1
ATOM 1492 N N . VAL A 1 196 ? -9.679 12.719 16.882 1.00 13.46 196 VAL A N 1
ATOM 1493 C CA . VAL A 1 196 ? -8.493 12.779 16.024 1.00 13.19 196 VAL A CA 1
ATOM 1494 C C . VAL A 1 196 ? -8.378 11.446 15.270 1.00 13.24 196 VAL A C 1
ATOM 1495 O O . VAL A 1 196 ? -8.504 10.386 15.873 1.00 13.68 196 VAL A O 1
ATOM 1499 N N . PRO A 1 197 ? -8.170 11.503 13.954 1.00 12.85 197 PRO A N 1
ATOM 1500 C CA . PRO A 1 197 ? -8.159 10.294 13.118 1.00 12.89 197 PRO A CA 1
ATOM 1501 C C . PRO A 1 197 ? -6.902 9.422 13.262 1.00 12.80 197 PRO A C 1
ATOM 1502 O O . PRO A 1 197 ? -6.044 9.440 12.387 1.00 13.76 197 PRO A O 1
ATOM 1506 N N . ILE A 1 198 ? -6.804 8.669 14.353 1.00 12.32 198 ILE A N 1
ATOM 1507 C CA . ILE A 1 198 ? -5.770 7.645 14.508 1.00 11.52 198 ILE A CA 1
ATOM 1508 C C . ILE A 1 198 ? -6.479 6.291 14.621 1.00 11.64 198 ILE A C 1
ATOM 1509 O O . ILE A 1 198 ? -7.458 6.165 15.367 1.00 11.27 198 ILE A O 1
ATOM 1514 N N . ASP A 1 199 ? -5.997 5.293 13.877 1.00 11.17 199 ASP A N 1
ATOM 1515 C CA . ASP A 1 199 ? -6.631 3.964 13.846 1.00 11.63 199 ASP A CA 1
ATOM 1516 C C . ASP A 1 199 ? -5.835 2.877 14.530 1.00 11.23 199 ASP A C 1
ATOM 1517 O O . ASP A 1 199 ? -6.353 1.787 14.788 1.00 11.57 199 ASP A O 1
ATOM 1522 N N . CYS A 1 200 ? -4.563 3.150 14.794 1.00 11.20 200 CYS A N 1
ATOM 1523 C CA . CYS A 1 200 ? -3.656 2.076 15.186 1.00 10.29 200 CYS A CA 1
ATOM 1524 C C . CYS A 1 200 ? -2.427 2.599 15.897 1.00 9.92 200 CYS A C 1
ATOM 1525 O O . CYS A 1 200 ? -2.020 3.743 15.702 1.00 9.42 200 CYS A O 1
ATOM 1529 N N . VAL A 1 201 ? -1.881 1.757 16.763 1.00 9.42 201 VAL A N 1
ATOM 1530 C CA . VAL A 1 201 ? -0.599 2.014 17.397 1.00 9.11 201 VAL A CA 1
ATOM 1531 C C . VAL A 1 201 ? 0.335 0.869 17.033 1.00 8.65 201 VAL A C 1
ATOM 1532 O O . VAL A 1 201 ? -0.001 -0.299 17.212 1.00 8.91 201 VAL A O 1
ATOM 1536 N N . GLY A 1 202 ? 1.498 1.219 16.489 1.00 8.79 202 GLY A N 1
ATOM 1537 C CA . GLY A 1 202 ? 2.498 0.236 16.117 1.00 8.45 202 GLY A CA 1
ATOM 1538 C C . GLY A 1 202 ? 3.520 0.090 17.225 1.00 8.44 202 GLY A C 1
ATOM 1539 O O . GLY A 1 202 ? 3.972 1.096 17.799 1.00 8.61 202 GLY A O 1
ATOM 1540 N N . PHE A 1 203 ? 3.858 -1.165 17.532 1.00 8.41 203 PHE A N 1
ATOM 1541 C CA . PHE A 1 203 ? 4.868 -1.506 18.524 1.00 8.54 203 PHE A CA 1
ATOM 1542 C C . PHE A 1 203 ? 6.011 -2.183 17.780 1.00 8.51 203 PHE A C 1
ATOM 1543 O O . PHE A 1 203 ? 5.851 -3.280 17.243 1.00 8.53 203 PHE A O 1
ATOM 1551 N N . GLN A 1 204 ? 7.153 -1.501 17.701 1.00 8.79 204 GLN A N 1
ATOM 1552 C CA . GLN A 1 204 ? 8.286 -2.015 16.921 1.00 8.44 204 GLN A CA 1
ATOM 1553 C C . GLN A 1 204 ? 8.778 -3.372 17.433 1.00 8.40 204 GLN A C 1
ATOM 1554 O O . GLN A 1 204 ? 9.066 -4.274 16.643 1.00 7.58 204 GLN A O 1
ATOM 1560 N N . SER A 1 205 ? 8.868 -3.503 18.754 1.00 8.22 205 SER A N 1
ATOM 1561 C CA . SER A 1 205 ? 9.190 -4.776 19.407 1.00 8.50 205 SER A CA 1
ATOM 1562 C C . SER A 1 205 ? 10.566 -5.322 18.998 1.00 8.67 205 SER A C 1
ATOM 1563 O O . SER A 1 205 ? 10.693 -6.466 18.557 1.00 8.20 205 SER A O 1
ATOM 1566 N N . HIS A 1 206 ? 11.587 -4.473 19.144 1.00 8.78 206 HIS A N 1
ATOM 1567 C CA . HIS A 1 206 ? 12.980 -4.877 18.949 1.00 8.82 206 HIS A CA 1
ATOM 1568 C C . HIS A 1 206 ? 13.524 -5.380 20.272 1.00 9.36 206 HIS A C 1
ATOM 1569 O O . HIS A 1 206 ? 13.975 -4.593 21.117 1.00 9.74 206 HIS A O 1
ATOM 1576 N N . PHE A 1 207 ? 13.443 -6.690 20.470 1.00 9.56 207 PHE A N 1
ATOM 1577 C CA . PHE A 1 207 ? 13.820 -7.284 21.747 1.00 10.01 207 PHE A CA 1
ATOM 1578 C C . PHE A 1 207 ? 15.250 -7.796 21.754 1.00 10.42 207 PHE A C 1
ATOM 1579 O O . PHE A 1 207 ? 15.735 -8.341 20.759 1.00 9.75 207 PHE A O 1
ATOM 1587 N N . ASN A 1 208 ? 15.918 -7.613 22.893 1.00 10.89 208 ASN A N 1
ATOM 1588 C CA . ASN A 1 208 ? 17.293 -8.088 23.090 1.00 12.12 208 ASN A CA 1
ATOM 1589 C C . ASN A 1 208 ? 17.579 -8.268 24.586 1.00 12.85 208 ASN A C 1
ATOM 1590 O O . ASN A 1 208 ? 16.675 -8.071 25.408 1.00 12.84 208 ASN A O 1
ATOM 1595 N N . SER A 1 209 ? 18.810 -8.636 24.958 1.00 13.68 209 SER A N 1
ATOM 1596 C CA . SER A 1 209 ? 19.095 -8.936 26.378 1.00 14.81 209 SER A CA 1
ATOM 1597 C C . SER A 1 209 ? 18.825 -7.759 27.329 1.00 15.18 209 SER A C 1
ATOM 1598 O O . SER A 1 209 ? 18.418 -7.955 28.482 1.00 16.03 209 SER A O 1
ATOM 1601 N N . ASN A 1 210 ? 19.045 -6.540 26.843 1.00 15.88 210 ASN A N 1
ATOM 1602 C CA . ASN A 1 210 ? 18.814 -5.328 27.633 1.00 15.94 210 ASN A CA 1
ATOM 1603 C C . ASN A 1 210 ? 17.375 -4.848 27.600 1.00 16.02 210 ASN A C 1
ATOM 1604 O O . ASN A 1 210 ? 16.953 -4.085 28.469 1.00 15.94 210 ASN A O 1
ATOM 1609 N N . SER A 1 211 ? 16.649 -5.275 26.570 1.00 15.50 211 SER A N 1
ATOM 1610 C CA . SER A 1 211 ? 15.239 -4.932 26.378 1.00 15.09 211 SER A CA 1
ATOM 1611 C C . SER A 1 211 ? 14.453 -6.212 26.088 1.00 14.56 211 SER A C 1
ATOM 1612 O O . SER A 1 211 ? 14.047 -6.439 24.942 1.00 14.23 211 SER A O 1
ATOM 1615 N N . PRO A 1 212 ? 14.253 -7.055 27.106 1.00 14.23 212 PRO A N 1
ATOM 1616 C CA . PRO A 1 212 ? 13.598 -8.355 26.916 1.00 14.09 212 PRO A CA 1
ATOM 1617 C C . PRO A 1 212 ? 12.082 -8.236 26.733 1.00 13.84 212 PRO A C 1
ATOM 1618 O O . PRO A 1 212 ? 11.519 -7.160 26.951 1.00 13.80 212 PRO A O 1
ATOM 1622 N N . VAL A 1 213 ? 11.431 -9.326 26.327 1.00 13.65 213 VAL A N 1
ATOM 1623 C CA . VAL A 1 213 ? 9.966 -9.365 26.302 1.00 13.09 213 VAL A CA 1
ATOM 1624 C C . VAL A 1 213 ? 9.480 -9.196 27.744 1.00 13.01 213 VAL A C 1
ATOM 1625 O O . VAL A 1 213 ? 9.780 -10.028 28.592 1.00 12.97 213 VAL A O 1
ATOM 1629 N N . PRO A 1 214 ? 8.750 -8.115 28.029 1.00 13.16 214 PRO A N 1
ATOM 1630 C CA . PRO A 1 214 ? 8.314 -7.834 29.403 1.00 13.34 214 PRO A CA 1
ATOM 1631 C C . PRO A 1 214 ? 7.145 -8.729 29.818 1.00 13.52 214 PRO A C 1
ATOM 1632 O O . PRO A 1 214 ? 6.390 -9.180 28.955 1.00 13.63 214 PRO A O 1
ATOM 1636 N N . SER A 1 215 ? 7.008 -8.981 31.117 1.00 13.82 215 SER A N 1
ATOM 1637 C CA . SER A 1 215 ? 5.955 -9.860 31.620 1.00 14.19 215 SER A CA 1
ATOM 1638 C C . SER A 1 215 ? 4.547 -9.323 31.368 1.00 13.97 215 SER A C 1
ATOM 1639 O O . SER A 1 215 ? 3.590 -10.098 31.328 1.00 14.35 215 SER A O 1
ATOM 1642 N N . ASP A 1 216 ? 4.430 -8.008 31.190 1.00 13.49 216 ASP A N 1
ATOM 1643 C CA . ASP A 1 216 ? 3.135 -7.356 30.951 1.00 12.84 216 ASP A CA 1
ATOM 1644 C C . ASP A 1 216 ? 2.915 -6.951 29.490 1.00 12.69 216 ASP A C 1
ATOM 1645 O O . ASP A 1 216 ? 2.104 -6.058 29.205 1.00 12.29 216 ASP A O 1
ATOM 1650 N N . PHE A 1 217 ? 3.640 -7.594 28.571 1.00 12.45 217 PHE A N 1
ATOM 1651 C CA . PHE A 1 217 ? 3.512 -7.311 27.137 1.00 12.08 217 PHE A CA 1
ATOM 1652 C C . PHE A 1 217 ? 2.041 -7.380 26.687 1.00 12.06 217 PHE A C 1
ATOM 1653 O O . PHE A 1 217 ? 1.535 -6.430 26.079 1.00 12.13 217 PHE A O 1
ATOM 1661 N N . GLN A 1 218 ? 1.358 -8.483 27.013 1.00 11.60 218 GLN A N 1
ATOM 1662 C CA . GLN A 1 218 ? -0.041 -8.679 26.599 1.00 11.85 218 GLN A CA 1
ATOM 1663 C C . GLN A 1 218 ? -0.982 -7.633 27.202 1.00 11.53 218 GLN A C 1
ATOM 1664 O O . GLN A 1 218 ? -1.799 -7.043 26.481 1.00 11.63 218 GLN A O 1
ATOM 1670 N N . ALA A 1 219 ? -0.855 -7.398 28.509 1.00 10.96 219 ALA A N 1
ATOM 1671 C CA . ALA A 1 219 ? -1.685 -6.403 29.188 1.00 10.93 219 ALA A CA 1
ATOM 1672 C C . ALA A 1 219 ? -1.484 -4.999 28.605 1.00 10.76 219 ALA A C 1
ATOM 1673 O O . ALA A 1 219 ? -2.449 -4.232 28.457 1.00 10.81 219 ALA A O 1
ATOM 1675 N N . ASN A 1 220 ? -0.239 -4.664 28.254 1.00 10.71 220 ASN A N 1
ATOM 1676 C CA . ASN A 1 220 ? 0.036 -3.384 27.600 1.00 10.30 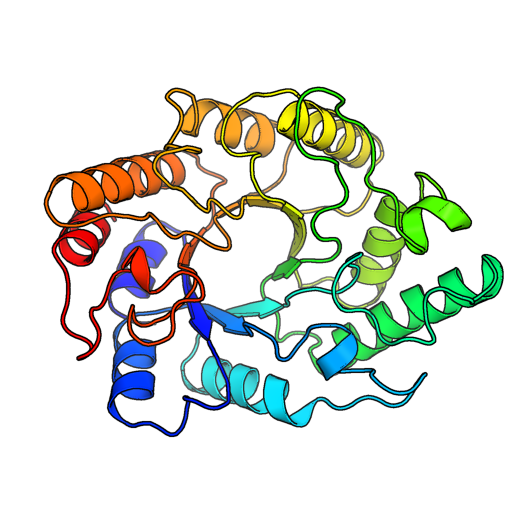220 ASN A CA 1
ATOM 1677 C C . ASN A 1 220 ? -0.648 -3.270 26.230 1.00 10.43 220 ASN A C 1
ATOM 1678 O O . ASN A 1 220 ? -1.314 -2.266 25.946 1.00 10.85 220 ASN A O 1
ATOM 1683 N N . LEU A 1 221 ? -0.503 -4.290 25.384 1.00 10.25 221 LEU A N 1
ATOM 1684 C CA . LEU A 1 221 ? -1.225 -4.297 24.112 1.00 10.51 221 LEU A CA 1
ATOM 1685 C C . LEU A 1 221 ? -2.731 -4.139 24.342 1.00 10.57 221 LEU A C 1
ATOM 1686 O O . LEU A 1 221 ? -3.393 -3.369 23.636 1.00 10.98 221 LEU A O 1
ATOM 1691 N N . GLN A 1 222 ? -3.259 -4.837 25.346 1.00 10.77 222 GLN A N 1
ATOM 1692 C CA . GLN A 1 222 ? -4.704 -4.834 25.610 1.00 10.92 222 GLN A CA 1
ATOM 1693 C C . GLN A 1 222 ? -5.237 -3.454 26.002 1.00 11.04 222 GLN A C 1
ATOM 1694 O O . GLN A 1 222 ? -6.297 -3.037 25.525 1.00 10.93 222 GLN A O 1
ATOM 1700 N N . ARG A 1 223 ? -4.500 -2.734 26.846 1.00 10.73 223 ARG A N 1
ATOM 1701 C CA . ARG A 1 223 ? -4.954 -1.409 27.273 1.00 10.91 223 ARG A CA 1
ATOM 1702 C C . ARG A 1 223 ? -5.008 -0.407 26.112 1.00 10.92 223 ARG A C 1
ATOM 1703 O O . ARG A 1 223 ? -5.878 0.475 26.087 1.00 11.15 223 ARG A O 1
ATOM 1711 N N . PHE A 1 224 ? -4.094 -0.554 25.148 1.00 10.49 224 PHE A N 1
ATOM 1712 C CA . PHE A 1 224 ? -4.145 0.258 23.930 1.00 10.67 224 PHE A CA 1
ATOM 1713 C C . PHE A 1 224 ? -5.329 -0.138 23.054 1.00 10.43 224 PHE A C 1
ATOM 1714 O O . PHE A 1 224 ? -6.067 0.721 22.583 1.00 10.52 224 PHE A O 1
ATOM 1722 N N . ALA A 1 225 ? -5.509 -1.436 22.841 1.00 10.76 225 ALA A N 1
ATOM 1723 C CA . ALA A 1 225 ? -6.685 -1.939 22.120 1.00 11.19 225 ALA A CA 1
ATOM 1724 C C . ALA A 1 225 ? -7.990 -1.381 22.717 1.00 11.53 225 ALA A C 1
ATOM 1725 O O . ALA A 1 225 ? -8.901 -0.995 21.986 1.00 11.98 225 ALA A O 1
ATOM 1727 N N . ASP A 1 226 ? -8.048 -1.307 24.045 1.00 11.64 226 ASP A N 1
ATOM 1728 C CA . ASP A 1 226 ? -9.251 -0.869 24.765 1.00 12.06 226 ASP A CA 1
ATOM 1729 C C . ASP A 1 226 ? -9.582 0.614 24.586 1.00 12.18 226 ASP A C 1
ATOM 1730 O O . ASP A 1 226 ? -10.697 1.045 24.920 1.00 12.30 226 ASP A O 1
ATOM 1735 N N . LEU A 1 227 ? -8.631 1.387 24.056 1.00 11.62 227 LEU A N 1
ATOM 1736 C CA . LEU A 1 227 ? -8.878 2.783 23.687 1.00 12.01 227 LEU A CA 1
ATOM 1737 C C . LEU A 1 227 ? -9.651 2.919 22.374 1.00 12.31 227 LEU A C 1
ATOM 1738 O O . LEU A 1 227 ? -10.047 4.023 22.001 1.00 12.58 227 LEU A O 1
ATOM 1743 N N . GLY A 1 228 ? -9.848 1.803 21.673 1.00 12.29 228 GLY A N 1
ATOM 1744 C CA . GLY A 1 228 ? -10.543 1.802 20.393 1.00 11.77 228 GLY A CA 1
ATOM 1745 C C . GLY A 1 228 ? -9.606 1.954 19.202 1.00 11.53 228 GLY A C 1
ATOM 1746 O O . GLY A 1 228 ? -9.952 2.603 18.219 1.00 11.86 228 GLY A O 1
ATOM 1747 N N . VAL A 1 229 ? -8.408 1.380 19.295 1.00 10.51 229 VAL A N 1
ATOM 1748 C CA . VAL A 1 229 ? -7.480 1.347 18.158 1.00 10.16 229 VAL A CA 1
ATOM 1749 C C . VAL A 1 229 ? -7.010 -0.097 17.946 1.00 9.96 229 VAL A C 1
ATOM 1750 O O . VAL A 1 229 ? -7.061 -0.916 18.872 1.00 10.43 229 VAL A O 1
ATOM 1754 N N . ASP A 1 230 ? -6.576 -0.410 16.731 1.00 9.98 230 ASP A N 1
ATOM 1755 C CA . ASP A 1 230 ? -5.866 -1.661 16.479 1.00 9.62 230 ASP A CA 1
ATOM 1756 C C . ASP A 1 230 ? -4.447 -1.521 17.017 1.00 10.01 230 ASP A C 1
ATOM 1757 O O . ASP A 1 230 ? -3.910 -0.411 17.080 1.00 10.40 230 ASP A O 1
ATOM 1762 N N . VAL A 1 231 ? -3.847 -2.637 17.411 1.00 9.51 231 VAL A N 1
ATOM 1763 C CA . VAL A 1 231 ? -2.418 -2.651 17.704 1.00 9.49 231 VAL A CA 1
ATOM 1764 C C . VAL A 1 231 ? -1.714 -3.570 16.721 1.00 9.01 231 VAL A C 1
ATOM 1765 O O . VAL A 1 231 ? -2.232 -4.633 16.358 1.00 9.66 231 VAL A O 1
ATOM 1769 N N . GLN A 1 232 ? -0.546 -3.141 16.267 1.00 8.64 232 GLN A N 1
ATOM 1770 C CA . GLN A 1 232 ? 0.229 -3.917 15.315 1.00 8.82 232 GLN A CA 1
ATOM 1771 C C . GLN A 1 232 ? 1.640 -4.063 15.857 1.00 8.64 232 GLN A C 1
ATOM 1772 O O . GLN A 1 232 ? 2.198 -3.105 16.406 1.00 9.48 232 GLN A O 1
ATOM 1778 N N . ILE A 1 233 ? 2.202 -5.263 15.736 1.00 8.47 233 ILE A N 1
ATOM 1779 C CA . ILE A 1 233 ? 3.621 -5.474 16.036 1.00 8.48 233 ILE A CA 1
ATOM 1780 C C . ILE A 1 233 ? 4.338 -5.273 14.713 1.00 8.16 233 ILE A C 1
ATOM 1781 O O . ILE A 1 233 ? 4.158 -6.055 13.779 1.00 8.01 233 ILE A O 1
ATOM 1786 N N . THR A 1 234 ? 5.130 -4.212 14.630 1.00 8.39 234 THR A N 1
ATOM 1787 C CA . THR A 1 234 ? 5.561 -3.707 13.322 1.00 8.17 234 THR A CA 1
ATOM 1788 C C . THR A 1 234 ? 6.968 -4.080 12.883 1.00 8.18 234 THR A C 1
ATOM 1789 O O . THR A 1 234 ? 7.240 -4.130 11.681 1.00 7.97 234 THR A O 1
ATOM 1793 N N . GLU A 1 235 ? 7.871 -4.290 13.837 1.00 8.02 235 GLU A N 1
ATOM 1794 C CA . GLU A 1 235 ? 9.285 -4.460 13.496 1.00 7.99 235 GLU A CA 1
ATOM 1795 C C . GLU A 1 235 ? 9.948 -5.562 14.330 1.00 7.70 235 GLU A C 1
ATOM 1796 O O . GLU A 1 235 ? 11.103 -5.454 14.742 1.00 7.57 235 GLU A O 1
ATOM 1802 N N . LEU A 1 236 ? 9.207 -6.635 14.552 1.00 8.02 236 LEU A N 1
ATOM 1803 C CA . LEU A 1 236 ? 9.621 -7.661 15.494 1.00 8.09 236 LEU A CA 1
ATOM 1804 C C . LEU A 1 236 ? 10.945 -8.325 15.114 1.00 8.31 236 LEU A C 1
ATOM 1805 O O . LEU A 1 236 ? 11.099 -8.878 14.020 1.00 8.41 236 LEU A O 1
ATOM 1810 N N . ASP A 1 237 ? 11.901 -8.259 16.033 1.00 8.23 237 ASP A N 1
ATOM 1811 C CA . ASP A 1 237 ? 13.053 -9.162 15.985 1.00 8.37 237 ASP A CA 1
ATOM 1812 C C . ASP A 1 237 ? 13.523 -9.414 17.412 1.00 8.27 237 ASP A C 1
ATOM 1813 O O . ASP A 1 237 ? 13.236 -8.620 18.311 1.00 8.81 237 ASP A O 1
ATOM 1818 N N . ILE A 1 238 ? 14.186 -10.544 17.623 1.00 8.52 238 ILE A N 1
ATOM 1819 C CA . ILE A 1 238 ? 14.542 -10.986 18.965 1.00 8.65 238 ILE A CA 1
ATOM 1820 C C . ILE A 1 238 ? 15.929 -11.603 18.927 1.00 9.00 238 ILE A C 1
ATOM 1821 O O . ILE A 1 238 ? 16.107 -12.691 18.393 1.00 8.71 238 ILE A O 1
ATOM 1826 N N . GLU A 1 239 ? 16.903 -10.908 19.508 1.00 9.48 239 GLU A N 1
ATOM 1827 C CA . GLU A 1 239 ? 18.282 -11.383 19.491 1.00 10.06 239 GLU A CA 1
ATOM 1828 C C . GLU A 1 239 ? 18.450 -12.708 20.236 1.00 10.31 239 GLU A C 1
ATOM 1829 O O . GLU A 1 239 ? 17.775 -12.956 21.239 1.00 10.54 239 GLU A O 1
ATOM 1835 N N . GLY A 1 240 ? 19.327 -13.566 19.720 1.00 10.68 240 GLY A N 1
ATOM 1836 C CA . GLY A 1 240 ? 19.607 -14.841 20.363 1.00 11.30 240 GLY A CA 1
ATOM 1837 C C . GLY A 1 240 ? 19.550 -16.035 19.432 1.00 11.71 240 GLY A C 1
ATOM 1838 O O . GLY A 1 240 ? 19.602 -15.881 18.209 1.00 12.12 240 GLY A O 1
ATOM 1839 N N . SER A 1 241 ? 19.448 -17.229 20.014 1.00 11.94 241 SER A N 1
ATOM 1840 C CA . SER A 1 241 ? 19.422 -18.468 19.230 1.00 12.23 241 SER A CA 1
ATOM 1841 C C . SER A 1 241 ? 18.672 -19.589 19.945 1.00 12.08 241 SER A C 1
ATOM 1842 O O . SER A 1 241 ? 18.387 -19.494 21.145 1.00 11.96 241 SER A O 1
ATOM 1845 N N . GLY A 1 242 ? 18.366 -20.649 19.192 1.00 12.15 242 GLY A N 1
ATOM 1846 C CA . GLY A 1 242 ? 17.835 -21.889 19.730 1.00 12.26 242 GLY A CA 1
ATOM 1847 C C . GLY A 1 242 ? 16.545 -21.776 20.519 1.00 12.35 242 GLY A C 1
ATOM 1848 O O . GLY A 1 242 ? 15.697 -20.941 20.213 1.00 12.11 242 GLY A O 1
ATOM 1849 N N . SER A 1 243 ? 16.410 -22.618 21.543 1.00 12.40 243 SER A N 1
ATOM 1850 C CA . SER A 1 243 ? 15.163 -22.729 22.304 1.00 12.46 243 SER A CA 1
ATOM 1851 C C . SER A 1 243 ? 14.785 -21.428 23.011 1.00 12.20 243 SER A C 1
ATOM 1852 O O . SER A 1 243 ? 13.596 -21.120 23.136 1.00 12.18 243 SER A O 1
ATOM 1855 N N . ALA A 1 244 ? 15.785 -20.672 23.470 1.00 11.59 244 ALA A N 1
ATOM 1856 C CA . ALA A 1 244 ? 15.525 -19.415 24.170 1.00 11.59 244 ALA A CA 1
ATOM 1857 C C . ALA A 1 244 ? 14.878 -18.392 23.235 1.00 10.90 244 ALA A C 1
ATOM 1858 O O . ALA A 1 244 ? 13.908 -17.716 23.603 1.00 11.02 244 ALA A O 1
ATOM 1860 N N . GLN A 1 245 ? 15.426 -18.281 22.028 1.00 10.25 245 GLN A N 1
ATOM 1861 C CA . GLN A 1 245 ? 14.858 -17.406 21.005 1.00 9.99 245 GLN A CA 1
ATOM 1862 C C . GLN A 1 245 ? 13.459 -17.890 20.616 1.00 9.71 245 GLN A C 1
ATOM 1863 O O . GLN A 1 245 ? 12.515 -17.101 20.509 1.00 9.67 245 GLN A O 1
ATOM 1869 N N . ALA A 1 246 ? 13.330 -19.192 20.397 1.00 9.76 246 ALA A N 1
ATOM 1870 C CA . ALA A 1 246 ? 12.049 -19.767 20.013 1.00 10.09 246 ALA A CA 1
ATOM 1871 C C . ALA A 1 246 ? 10.981 -19.462 21.060 1.00 10.66 246 ALA A C 1
ATOM 1872 O O . ALA A 1 246 ? 9.879 -19.033 20.711 1.00 10.81 246 ALA A O 1
ATOM 1874 N N . ALA A 1 247 ? 11.307 -19.677 22.336 1.00 10.66 247 ALA A N 1
ATOM 1875 C CA . ALA A 1 247 ? 10.362 -19.392 23.426 1.00 11.12 247 ALA A CA 1
ATOM 1876 C C . ALA A 1 247 ? 9.974 -17.907 23.512 1.00 11.05 247 ALA A C 1
ATOM 1877 O O . ALA A 1 247 ? 8.825 -17.579 23.842 1.00 11.59 247 ALA A O 1
ATOM 1879 N N . ASN A 1 248 ? 10.919 -17.016 23.211 1.00 10.78 248 ASN A N 1
ATOM 1880 C CA . ASN A 1 248 ? 10.632 -15.579 23.163 1.00 10.77 248 ASN A CA 1
ATOM 1881 C C . ASN A 1 248 ? 9.639 -15.245 22.052 1.00 10.52 248 ASN A C 1
ATOM 1882 O O . ASN A 1 248 ? 8.708 -14.462 22.270 1.00 10.57 248 ASN A O 1
ATOM 1887 N N . TYR A 1 249 ? 9.819 -15.851 20.876 1.00 10.21 249 TYR A N 1
ATOM 1888 C CA . TYR A 1 249 ? 8.868 -15.665 19.773 1.00 9.98 249 TYR A CA 1
ATOM 1889 C C . TYR A 1 249 ? 7.468 -16.208 20.128 1.00 10.37 249 TYR A C 1
ATOM 1890 O O . TYR A 1 249 ? 6.454 -15.594 19.780 1.00 10.31 249 TYR A O 1
ATOM 1899 N N . THR A 1 250 ? 7.422 -17.347 20.820 1.00 10.00 250 THR A N 1
ATOM 1900 C CA . THR A 1 250 ? 6.151 -17.922 21.278 1.00 10.00 250 THR A CA 1
ATOM 1901 C C . THR A 1 250 ? 5.411 -16.936 22.178 1.00 10.14 250 THR A C 1
ATOM 1902 O O . THR A 1 250 ? 4.204 -16.710 22.009 1.00 10.00 250 THR A O 1
ATOM 1906 N N . LYS A 1 251 ? 6.140 -16.349 23.126 1.00 10.31 251 LYS A N 1
ATOM 1907 C CA . LYS A 1 251 ? 5.579 -15.343 24.033 1.00 11.17 251 LYS A CA 1
ATOM 1908 C C . LYS A 1 251 ? 4.892 -14.218 23.257 1.00 10.90 251 LYS A C 1
ATOM 1909 O O . LYS A 1 251 ? 3.769 -13.809 23.574 1.00 10.35 251 LYS A O 1
ATOM 1915 N N . VAL A 1 252 ? 5.584 -13.720 22.236 1.00 10.53 252 VAL A N 1
ATOM 1916 C CA . VAL A 1 252 ? 5.110 -12.583 21.459 1.00 10.60 252 VAL A CA 1
ATOM 1917 C C . VAL A 1 252 ? 3.889 -12.923 20.616 1.00 10.59 252 VAL A C 1
ATOM 1918 O O . VAL A 1 252 ? 2.917 -12.162 20.602 1.00 10.09 252 VAL A O 1
ATOM 1922 N N . VAL A 1 253 ? 3.943 -14.058 19.915 1.00 10.48 253 VAL A N 1
ATOM 1923 C CA . VAL A 1 253 ? 2.824 -14.490 19.073 1.00 11.14 253 VAL A CA 1
ATOM 1924 C C . VAL A 1 253 ? 1.595 -14.770 19.952 1.00 10.77 253 VAL A C 1
ATOM 1925 O O . VAL A 1 253 ? 0.493 -14.309 19.648 1.00 10.25 253 VAL A O 1
ATOM 1929 N N . ASN A 1 254 ? 1.792 -15.489 21.058 1.00 10.88 254 ASN A N 1
ATOM 1930 C CA . ASN A 1 254 ? 0.702 -15.757 21.994 1.00 10.87 254 ASN A CA 1
ATOM 1931 C C . ASN A 1 254 ? 0.038 -14.464 22.454 1.00 10.82 254 ASN A C 1
ATOM 1932 O O . ASN A 1 254 ? -1.189 -14.361 22.446 1.00 11.07 254 ASN A O 1
ATOM 1937 N N . ALA A 1 255 ? 0.848 -13.480 22.847 1.00 10.62 255 ALA A N 1
ATOM 1938 C CA . ALA A 1 255 ? 0.322 -12.198 23.313 1.00 10.84 255 ALA A CA 1
ATOM 1939 C C . ALA A 1 255 ? -0.544 -11.499 22.252 1.00 10.72 255 ALA A C 1
ATOM 1940 O O . ALA A 1 255 ? -1.662 -11.059 22.548 1.00 10.72 255 ALA A O 1
ATOM 1942 N N . CYS A 1 256 ? -0.049 -11.421 21.019 1.00 10.66 256 CYS A N 1
ATOM 1943 C CA . CYS A 1 256 ? -0.830 -10.821 19.934 1.00 10.53 256 CYS A CA 1
ATOM 1944 C C . CYS A 1 256 ? -2.143 -11.576 19.699 1.00 10.82 256 CYS A C 1
ATOM 1945 O O . CYS A 1 256 ? -3.217 -10.969 19.637 1.00 11.21 256 CYS A O 1
ATOM 1948 N N . LEU A 1 257 ? -2.068 -12.898 19.607 1.00 10.63 257 LEU A N 1
ATOM 1949 C CA . LEU A 1 257 ? -3.254 -13.688 19.276 1.00 11.07 257 LEU A CA 1
ATOM 1950 C C . LEU A 1 257 ? -4.267 -13.712 20.419 1.00 11.14 257 LEU A C 1
ATOM 1951 O O . LEU A 1 257 ? -5.439 -14.060 20.208 1.00 11.65 257 LEU A O 1
ATOM 1956 N N . ALA A 1 258 ? -3.823 -13.321 21.614 1.00 11.03 258 ALA A N 1
ATOM 1957 C CA . ALA A 1 258 ? -4.718 -13.194 22.769 1.00 11.61 258 ALA A CA 1
ATOM 1958 C C . ALA A 1 258 ? -5.399 -11.827 22.865 1.00 11.74 258 ALA A C 1
ATOM 1959 O O . ALA A 1 258 ? -6.272 -11.627 23.706 1.00 12.23 258 ALA A O 1
ATOM 1961 N N . VAL A 1 259 ? -4.998 -10.885 22.017 1.00 11.35 259 VAL A N 1
ATOM 1962 C CA . VAL A 1 259 ? -5.594 -9.546 22.010 1.00 10.86 259 VAL A CA 1
ATOM 1963 C C . VAL A 1 259 ? -6.399 -9.379 20.715 1.00 10.82 259 VAL A C 1
ATOM 1964 O O . VAL A 1 259 ? -5.828 -9.406 19.625 1.00 10.40 259 VAL A O 1
ATOM 1968 N N . THR A 1 260 ? -7.720 -9.213 20.831 1.00 10.88 260 THR A N 1
ATOM 1969 C CA . THR A 1 260 ? -8.582 -9.254 19.640 1.00 10.58 260 THR A CA 1
ATOM 1970 C C . THR A 1 260 ? -8.288 -8.161 18.625 1.00 10.34 260 THR A C 1
ATOM 1971 O O . THR A 1 260 ? -8.566 -8.333 17.442 1.00 10.28 260 THR A O 1
ATOM 1975 N N . ARG A 1 261 ? -7.725 -7.041 19.080 1.00 10.03 261 ARG A N 1
ATOM 1976 C CA . ARG A 1 261 ? -7.392 -5.965 18.150 1.00 10.53 261 ARG A CA 1
ATOM 1977 C C . ARG A 1 261 ? -5.907 -5.880 17.798 1.00 10.11 261 ARG A C 1
ATOM 1978 O O . ARG A 1 261 ? -5.468 -4.900 17.193 1.00 9.35 261 ARG A O 1
ATOM 1986 N N . CYS A 1 262 ? -5.150 -6.920 18.148 1.00 10.03 262 CYS A N 1
ATOM 1987 C CA . CYS A 1 262 ? -3.816 -7.072 17.578 1.00 10.06 262 CYS A CA 1
ATOM 1988 C C . CYS A 1 262 ? -3.996 -7.729 16.219 1.00 10.21 262 CYS A C 1
ATOM 1989 O O . CYS A 1 262 ? -4.245 -8.934 16.124 1.00 10.20 262 CYS A O 1
ATOM 1992 N N . THR A 1 263 ? -3.889 -6.920 15.171 1.00 10.10 263 THR A N 1
ATOM 1993 C CA . THR A 1 263 ? -4.287 -7.343 13.832 1.00 10.03 263 THR A CA 1
ATOM 1994 C C . THR A 1 263 ? -3.159 -7.956 13.010 1.00 9.89 263 THR A C 1
ATOM 1995 O O . THR A 1 263 ? -3.397 -8.479 11.918 1.00 10.11 263 THR A O 1
ATOM 1999 N N . GLY A 1 264 ? -1.932 -7.891 13.511 1.00 9.61 264 GLY A N 1
ATOM 2000 C CA . GLY A 1 264 ? -0.834 -8.472 12.756 1.00 9.27 264 GLY A CA 1
ATOM 2001 C C . GLY A 1 264 ? 0.548 -8.288 13.334 1.00 8.64 264 GLY A C 1
ATOM 2002 O O . GLY A 1 264 ? 0.770 -7.448 14.211 1.00 8.50 264 GLY A O 1
ATOM 2003 N N . ILE A 1 265 ? 1.474 -9.091 12.814 1.00 8.58 265 ILE A N 1
ATOM 2004 C CA . ILE A 1 265 ? 2.881 -9.052 13.195 1.00 8.37 265 ILE A CA 1
ATOM 2005 C C . ILE A 1 265 ? 3.726 -8.964 11.931 1.00 8.50 265 ILE A C 1
ATOM 2006 O O . ILE A 1 265 ? 3.484 -9.694 10.961 1.00 8.76 265 ILE A O 1
ATOM 2011 N N . THR A 1 266 ? 4.714 -8.076 11.957 1.00 7.90 266 THR A N 1
ATOM 2012 C CA . THR A 1 266 ? 5.730 -7.977 10.912 1.00 8.14 266 THR A CA 1
ATOM 2013 C C . THR A 1 266 ? 7.083 -8.176 11.572 1.00 8.26 266 THR A C 1
ATOM 2014 O O . THR A 1 266 ? 7.382 -7.498 12.559 1.00 8.75 266 THR A O 1
ATOM 2018 N N . VAL A 1 267 ? 7.889 -9.105 11.047 1.00 8.34 267 VAL A N 1
ATOM 2019 C CA . VAL A 1 267 ? 9.261 -9.276 11.513 1.00 8.56 267 VAL A CA 1
ATOM 2020 C C . VAL A 1 267 ? 10.188 -8.388 10.684 1.00 8.72 267 VAL A C 1
ATOM 2021 O O . VAL A 1 267 ? 9.948 -8.154 9.490 1.00 9.23 267 VAL A O 1
ATOM 2025 N N . TRP A 1 268 ? 11.241 -7.882 11.319 1.00 9.06 268 TRP A N 1
ATOM 2026 C CA . TRP A 1 268 ? 12.079 -6.870 10.669 1.00 9.15 268 TRP A CA 1
ATOM 2027 C C . TRP A 1 268 ? 13.161 -7.466 9.765 1.00 9.50 268 TRP A C 1
ATOM 2028 O O . TRP A 1 268 ? 14.371 -7.270 9.985 1.00 9.45 268 TRP A O 1
ATOM 2039 N N . GLY A 1 269 ? 12.695 -8.163 8.734 1.00 9.40 269 GLY A N 1
ATOM 2040 C CA . GLY A 1 269 ? 13.546 -8.731 7.703 1.00 9.52 269 GLY A CA 1
ATOM 2041 C C . GLY A 1 269 ? 13.184 -10.168 7.381 1.00 10.08 269 GLY A C 1
ATOM 2042 O O . GLY A 1 269 ? 12.572 -10.863 8.190 1.00 10.39 269 GLY A O 1
ATOM 2043 N N . VAL A 1 270 ? 13.582 -10.608 6.187 1.00 10.26 270 VAL A N 1
ATOM 2044 C CA . VAL A 1 270 ? 13.303 -11.958 5.696 1.00 10.47 270 VAL A CA 1
ATOM 2045 C C . VAL A 1 270 ? 14.338 -12.939 6.253 1.00 10.55 270 VAL A C 1
ATOM 2046 O O . VAL A 1 270 ? 13.989 -14.040 6.692 1.00 10.95 270 VAL A O 1
ATOM 2050 N N . THR A 1 271 ? 15.598 -12.506 6.269 1.00 10.32 271 THR A N 1
ATOM 2051 C CA . THR A 1 271 ? 16.730 -13.365 6.619 1.00 10.21 271 THR A CA 1
ATOM 2052 C C . THR A 1 271 ? 17.749 -12.691 7.540 1.00 10.32 271 THR A C 1
ATOM 2053 O O . THR A 1 271 ? 18.046 -11.503 7.402 1.00 10.18 271 THR A O 1
ATOM 2057 N N . ASP A 1 272 ? 18.288 -13.478 8.472 1.00 10.81 272 ASP A N 1
ATOM 2058 C CA . ASP A 1 272 ? 19.392 -13.058 9.334 1.00 11.32 272 ASP A CA 1
ATOM 2059 C C . ASP A 1 272 ? 20.530 -12.379 8.560 1.00 11.64 272 ASP A C 1
ATOM 2060 O O . ASP A 1 272 ? 21.122 -11.425 9.055 1.00 11.92 272 ASP A O 1
ATOM 2065 N N . LYS A 1 273 ? 20.810 -12.885 7.354 1.00 12.41 273 LYS A N 1
ATOM 2066 C CA . LYS A 1 273 ? 21.838 -12.372 6.431 1.00 13.25 273 LYS A CA 1
ATOM 2067 C C . LYS A 1 273 ? 21.832 -10.851 6.307 1.00 12.77 273 LYS A C 1
ATOM 2068 O O . LYS A 1 273 ? 22.891 -10.202 6.266 1.00 12.43 273 LYS A O 1
ATOM 2074 N N . TYR A 1 274 ? 20.630 -10.288 6.230 1.00 12.29 274 TYR A N 1
ATOM 2075 C CA . TYR A 1 274 ? 20.447 -8.879 5.916 1.00 12.32 274 TYR A CA 1
ATOM 2076 C C . TYR A 1 274 ? 19.808 -8.087 7.060 1.00 12.24 274 TYR A C 1
ATOM 2077 O O . TYR A 1 274 ? 19.402 -6.934 6.865 1.00 12.51 274 TYR A O 1
ATOM 2086 N N . SER A 1 275 ? 19.727 -8.694 8.245 1.00 11.76 275 SER A N 1
ATOM 2087 C CA . SER A 1 275 ? 19.185 -8.020 9.418 1.00 11.17 275 SER A CA 1
ATOM 2088 C C . SER A 1 275 ? 20.034 -6.808 9.808 1.00 11.52 275 SER A C 1
ATOM 2089 O O . SER A 1 275 ? 21.274 -6.860 9.743 1.00 10.94 275 SER A O 1
ATOM 2092 N N . TRP A 1 276 ? 19.360 -5.736 10.229 1.00 11.23 276 TRP A N 1
ATOM 2093 C CA . TRP A 1 276 ? 20.037 -4.553 10.765 1.00 12.02 276 TRP A CA 1
ATOM 2094 C C . TRP A 1 276 ? 20.759 -4.838 12.093 1.00 12.11 276 TRP A C 1
ATOM 2095 O O . TRP A 1 276 ? 21.550 -4.013 12.566 1.00 12.85 276 TRP A O 1
ATOM 2106 N N . ARG A 1 277 ? 20.450 -5.990 12.692 1.00 11.85 277 ARG A N 1
ATOM 2107 C CA . ARG A 1 277 ? 21.112 -6.482 13.900 1.00 11.84 277 ARG A CA 1
ATOM 2108 C C . ARG A 1 277 ? 21.680 -7.888 13.653 1.00 11.33 277 ARG A C 1
ATOM 2109 O O . ARG A 1 277 ? 21.438 -8.811 14.430 1.00 10.84 277 ARG A O 1
ATOM 2117 N N . SER A 1 278 ? 22.451 -8.046 12.577 1.00 11.30 278 SER A N 1
ATOM 2118 C CA . SER A 1 278 ? 22.880 -9.381 12.142 1.00 11.55 278 SER A CA 1
ATOM 2119 C C . SER A 1 278 ? 23.689 -10.196 13.173 1.00 11.15 278 SER A C 1
ATOM 2120 O O . SER A 1 278 ? 23.593 -11.413 13.190 1.00 10.69 278 SER A O 1
ATOM 2123 N N . GLY A 1 279 ? 24.473 -9.535 14.021 1.00 11.15 279 GLY A N 1
ATOM 2124 C CA . GLY A 1 279 ? 25.258 -10.250 15.023 1.00 11.40 279 GLY A CA 1
ATOM 2125 C C . GLY A 1 279 ? 24.387 -10.873 16.102 1.00 11.18 279 GLY A C 1
ATOM 2126 O O . GLY A 1 279 ? 24.826 -11.759 16.840 1.00 11.29 279 GLY A O 1
ATOM 2127 N N . GLY A 1 280 ? 23.152 -10.387 16.206 1.00 10.94 280 GLY A N 1
ATOM 2128 C CA . GLY A 1 280 ? 22.163 -10.961 17.110 1.00 11.15 280 GLY A CA 1
ATOM 2129 C C . GLY A 1 280 ? 21.280 -12.025 16.473 1.00 10.74 280 GLY A C 1
ATOM 2130 O O . GLY A 1 280 ? 20.359 -12.527 17.131 1.00 10.98 280 GLY A O 1
ATOM 2131 N N . THR A 1 281 ? 21.552 -12.370 15.208 1.00 10.31 281 THR A N 1
ATOM 2132 C CA . THR A 1 281 ? 20.795 -13.397 14.457 1.00 9.96 281 THR A CA 1
ATOM 2133 C C . THR A 1 281 ? 19.315 -13.463 14.879 1.00 9.42 281 THR A C 1
ATOM 2134 O O . THR A 1 281 ? 18.857 -14.490 15.397 1.00 9.07 281 THR A O 1
ATOM 2138 N N . PRO A 1 282 ? 18.579 -12.371 14.677 1.00 8.68 282 PRO A N 1
ATOM 2139 C CA . PRO A 1 282 ? 17.314 -12.173 15.385 1.00 8.58 282 PRO A CA 1
ATOM 2140 C C . PRO A 1 282 ? 16.022 -12.534 14.638 1.00 8.75 282 PRO A C 1
ATOM 2141 O O . PRO A 1 282 ? 14.947 -12.234 15.164 1.00 8.79 282 PRO A O 1
ATOM 2145 N N . LEU A 1 283 ? 16.115 -13.174 13.470 1.00 8.75 283 LEU A N 1
ATOM 2146 C CA . LEU A 1 283 ? 14.938 -13.403 12.625 1.00 8.85 283 LEU A CA 1
ATOM 2147 C C . LEU A 1 283 ? 14.554 -14.884 12.483 1.00 9.40 283 LEU A C 1
ATOM 2148 O O . LEU A 1 283 ? 15.072 -15.746 13.212 1.00 9.90 283 LEU A O 1
ATOM 2153 N N . LEU A 1 284 ? 13.639 -15.178 11.558 1.00 9.37 284 LEU A N 1
ATOM 2154 C CA . LEU A 1 284 ? 13.077 -16.531 11.452 1.00 9.56 284 LEU A CA 1
ATOM 2155 C C . LEU A 1 284 ? 13.811 -17.464 10.482 1.00 9.84 284 LEU A C 1
ATOM 2156 O O . LEU A 1 284 ? 13.675 -18.685 10.569 1.00 10.35 284 LEU A O 1
ATOM 2161 N N . PHE A 1 285 ? 14.585 -16.879 9.570 1.00 9.96 285 PHE A N 1
ATOM 2162 C CA . PHE A 1 285 ? 15.353 -17.631 8.585 1.00 10.36 285 PHE A CA 1
ATOM 2163 C C . PHE A 1 285 ? 16.827 -17.289 8.717 1.00 10.66 285 PHE A C 1
ATOM 2164 O O . PHE A 1 285 ? 17.176 -16.128 8.907 1.00 10.40 285 PHE A O 1
ATOM 2172 N N . ASP A 1 286 ? 17.693 -18.301 8.632 1.00 11.45 286 ASP A N 1
ATOM 2173 C CA . ASP A 1 286 ? 19.131 -18.057 8.728 1.00 11.88 286 ASP A CA 1
ATOM 2174 C C . ASP A 1 286 ? 19.697 -17.474 7.427 1.00 12.50 286 ASP A C 1
ATOM 2175 O O . ASP A 1 286 ? 18.935 -17.147 6.514 1.00 12.65 286 ASP A O 1
ATOM 2180 N N . GLY A 1 287 ? 21.023 -17.354 7.355 1.00 12.72 287 GLY A N 1
ATOM 2181 C CA . GLY A 1 287 ? 21.694 -16.779 6.198 1.00 13.64 287 GLY A CA 1
ATOM 2182 C C . GLY A 1 287 ? 21.525 -17.529 4.882 1.00 14.12 287 GLY A C 1
ATOM 2183 O O . GLY A 1 287 ? 21.783 -16.966 3.811 1.00 14.68 287 GLY A O 1
ATOM 2184 N N . ASP A 1 288 ? 21.109 -18.792 4.954 1.00 14.87 288 ASP A N 1
ATOM 2185 C CA . ASP A 1 288 ? 20.814 -19.601 3.756 1.00 14.88 288 ASP A CA 1
ATOM 2186 C C . ASP A 1 288 ? 19.324 -19.802 3.523 1.00 14.90 288 ASP A C 1
ATOM 2187 O O . ASP A 1 288 ? 18.922 -20.667 2.731 1.00 14.75 288 ASP A O 1
ATOM 2192 N N . TYR A 1 289 ? 18.509 -18.999 4.201 1.00 13.99 289 TYR A N 1
ATOM 2193 C CA . TYR A 1 289 ? 17.052 -19.038 4.071 1.00 14.41 289 TYR A CA 1
ATOM 2194 C C . TYR A 1 289 ? 16.456 -20.342 4.594 1.00 14.57 289 TYR A C 1
ATOM 2195 O O . TYR A 1 289 ? 15.382 -20.769 4.169 1.00 14.70 289 TYR A O 1
ATOM 2204 N N . ASN A 1 290 ? 17.152 -20.968 5.533 1.00 14.77 290 ASN A N 1
ATOM 2205 C CA . ASN A 1 290 ? 16.601 -22.153 6.162 1.00 15.39 290 ASN A CA 1
ATOM 2206 C C . ASN A 1 290 ? 15.809 -21.785 7.409 1.00 14.45 290 ASN A C 1
ATOM 2207 O O . ASN A 1 290 ? 16.176 -20.854 8.128 1.00 13.85 290 ASN A O 1
ATOM 2212 N N . LYS A 1 291 ? 14.697 -22.488 7.621 1.00 13.83 291 LYS A N 1
ATOM 2213 C CA . LYS A 1 291 ? 13.844 -22.300 8.795 1.00 13.76 291 LYS A CA 1
ATOM 2214 C C . LYS A 1 291 ? 14.629 -22.537 10.081 1.00 13.04 291 LYS A C 1
ATOM 2215 O O . LYS A 1 291 ? 15.312 -23.554 10.213 1.00 13.71 291 LYS A O 1
ATOM 2221 N N . LYS A 1 292 ? 14.510 -21.614 11.031 1.00 11.54 292 LYS A N 1
ATOM 2222 C CA . LYS A 1 292 ? 15.148 -21.743 12.341 1.00 10.89 292 LYS A CA 1
ATOM 2223 C C . LYS A 1 292 ? 14.170 -22.292 13.388 1.00 10.71 292 LYS A C 1
ATOM 2224 O O . LYS A 1 292 ? 12.963 -22.332 13.137 1.00 10.23 292 LYS A O 1
ATOM 2230 N N . PRO A 1 293 ? 14.668 -22.733 14.551 1.00 10.62 293 PRO A N 1
ATOM 2231 C CA . PRO A 1 293 ? 13.768 -23.091 15.654 1.00 10.81 293 PRO A CA 1
ATOM 2232 C C . PRO A 1 293 ? 12.756 -21.977 15.946 1.00 10.74 293 PRO A C 1
ATOM 2233 O O . PRO A 1 293 ? 11.615 -22.285 16.284 1.00 11.12 293 PRO A O 1
ATOM 2237 N N . ALA A 1 294 ? 13.163 -20.716 15.785 1.00 10.37 294 ALA A N 1
ATOM 2238 C CA . ALA A 1 294 ? 12.254 -19.572 15.941 1.00 9.92 294 ALA A CA 1
ATOM 2239 C C . ALA A 1 294 ? 11.058 -19.669 14.989 1.00 9.90 294 ALA A C 1
ATOM 2240 O O . ALA A 1 294 ? 9.915 -19.437 15.390 1.00 9.44 294 ALA A O 1
ATOM 2242 N N . TYR A 1 295 ? 11.327 -20.029 13.735 1.00 9.17 295 TYR A N 1
ATOM 2243 C CA . TYR A 1 295 ? 10.266 -20.188 12.745 1.00 9.99 295 TYR A CA 1
ATOM 2244 C C . TYR A 1 295 ? 9.274 -21.267 13.190 1.00 9.98 295 TYR A C 1
ATOM 2245 O O . TYR A 1 295 ? 8.047 -21.075 13.136 1.00 10.22 295 TYR A O 1
ATOM 2254 N N . ASP A 1 296 ? 9.806 -22.405 13.624 1.00 10.01 296 ASP A N 1
ATOM 2255 C CA . ASP A 1 296 ? 8.973 -23.524 14.052 1.00 10.69 296 ASP A CA 1
ATOM 2256 C C . ASP A 1 296 ? 8.019 -23.095 15.164 1.00 10.82 296 ASP A C 1
ATOM 2257 O O . ASP A 1 296 ? 6.840 -23.461 15.144 1.00 11.30 296 ASP A O 1
ATOM 2262 N N . ALA A 1 297 ? 8.539 -22.331 16.125 1.00 10.62 297 ALA A N 1
ATOM 2263 C CA . ALA A 1 297 ? 7.757 -21.850 17.263 1.00 10.35 297 ALA A CA 1
ATOM 2264 C C . ALA A 1 297 ? 6.659 -20.886 16.827 1.00 10.40 297 ALA A C 1
ATOM 2265 O O . ALA A 1 297 ? 5.522 -20.983 17.308 1.00 10.54 297 ALA A O 1
ATOM 2267 N N . VAL A 1 298 ? 6.989 -19.963 15.922 1.00 10.00 298 VAL A N 1
ATOM 2268 C CA . VAL A 1 298 ? 5.993 -19.020 15.390 1.00 10.38 298 VAL A CA 1
ATOM 2269 C C . VAL A 1 298 ? 4.844 -19.773 14.706 1.00 10.43 298 VAL A C 1
ATOM 2270 O O . VAL A 1 298 ? 3.675 -19.538 15.017 1.00 10.27 298 VAL A O 1
ATOM 2274 N N . LEU A 1 299 ? 5.190 -20.689 13.799 1.00 10.42 299 LEU A N 1
ATOM 2275 C CA . LEU A 1 299 ? 4.194 -21.450 13.050 1.00 11.06 299 LEU A CA 1
ATOM 2276 C C . LEU A 1 299 ? 3.303 -22.287 13.973 1.00 11.08 299 LEU A C 1
ATOM 2277 O O . LEU A 1 299 ? 2.083 -22.297 13.821 1.00 10.62 299 LEU A O 1
ATOM 2282 N N . ALA A 1 300 ? 3.918 -22.961 14.938 1.00 11.21 300 ALA A N 1
ATOM 2283 C CA . ALA A 1 300 ? 3.170 -23.739 15.924 1.00 11.56 300 ALA A CA 1
ATOM 2284 C C . ALA A 1 300 ? 2.231 -22.886 16.790 1.00 11.61 300 ALA A C 1
ATOM 2285 O O . ALA A 1 300 ? 1.180 -23.375 17.223 1.00 12.08 300 ALA A O 1
ATOM 2287 N N . ALA A 1 301 ? 2.591 -21.620 17.023 1.00 11.59 301 ALA A N 1
ATOM 2288 C CA . ALA A 1 301 ? 1.772 -20.705 17.837 1.00 12.23 301 ALA A CA 1
ATOM 2289 C C . ALA A 1 301 ? 0.602 -20.063 17.089 1.00 12.48 301 ALA A C 1
ATOM 2290 O O . ALA A 1 301 ? -0.372 -19.650 17.713 1.00 13.59 301 ALA A O 1
ATOM 2292 N N . LEU A 1 302 ? 0.714 -19.952 15.769 1.00 13.28 302 LEU A N 1
ATOM 2293 C CA . LEU A 1 302 ? -0.334 -19.338 14.957 1.00 13.59 302 LEU A CA 1
ATOM 2294 C C . LEU A 1 302 ? -1.525 -20.262 14.813 1.00 14.55 302 LEU A C 1
ATOM 2295 O O . LEU A 1 302 ? -1.322 -21.477 14.815 1.00 15.06 302 LEU A O 1
#

Sequence (302 aa):
AGALGDAAAAKGRYFGAAVAANHLGEAAYASTLDAQFGSVTPENEMKWDAVESSRNSFSFSAADRIVSHAQSKGMKVRGHTLVWHSQLPGWVSPLAATDLRSAMNNHITQVMTHYKGKIHSWDVVNEAFQDGGSGARRSSPFQDKLGNGFIEEAFRTARTVDADAKLCYNDYNTDGQNAKSNAVYEMVKDFKQRGVPIDCVGFQSHFNSNSPVPSDFQANLQRFADLGVDVQITELDIEGSGSAQAANYTKVVNACLAVTRCTGITVWGVTDKYSWRSGGTPLLFDGDYNKKPAYDAVLAAL

Radius of gyration: 18.29 Å; Cα contacts (8 Å, |Δi|>4): 632; chains: 1; bounding box: 37×52×40 Å

Foldseek 3Di:
DALLQVLLVVLQFFEAAEDFLVCCPPVLQVVLRLRHGQAYEDQPCQDQCNAPLDQPHGDRVSVVSVLVSNVVSNHAYEYDAQAEQPPHHPPQQVDALVVNLVSSLSSLQVSCQVCAPSHAAYQQYEAQADDDADLHGDDGSQCVHVNPCSVLSSQVSNCVRHVNYAYEHEYEPLQADGSNVVSVLVVLLVCLVVVRRHAEYEYQAAEEPVRARDPCRLVSLQSSVVSRHAYEHEAHWYFDADPVLLVSLLVVLLSLSVHSRHRYYYYHHSELLPDPPNVRRTDQAYPSRHGGSNVVSSSVND

Secondary structure (DSSP, 8-state):
--HHHHHHHTTT-EEEEEE-GGGTTSHHHHHHHHHH-SEEEESSTTSHHHH-SBTTB---HHHHHHHHHHHHHT-EEEEEEEEESTT--TTTTTS-HHHHHHHHHHHHHHHHHHTTTS-SEEEEEE--B-SSS--PBPP-HIIIII-TTHHHHHHHHHHHH-TTSEEEEEESS-SSSSHHHHHHHHHHHHHHHHT----EEEE--EEBTTBPPPTTHHHHHHHHHTTT-EEEEEEEEE---HHHHHHHHHHHHHHHHTSTTEEEEEES-S-GGG-TTGGG--SSB-TTSPBPHHHHHHHHH-

B-factor: mean 13.26, std 5.46, range [2.0, 39.87]

Nearest PDB structures (foldseek):
  1nq6-assembly1_A  TM=1.003E+00  e=1.642E-67  Streptomyces halstedii
  1v0m-assembly1_A  TM=9.838E-01  e=1.869E-45  Streptomyces lividans
  2g4f-assembly1_A  TM=9.846E-01  e=6.723E-45  Streptomyces olivaceoviridis
  1isz-assembly1_A  TM=9.861E-01  e=1.237E-44  Streptomyces olivaceoviridis
  1v6u-assembly1_B  TM=9.837E-01  e=1.315E-44  Streptomyces olivaceoviridis

Organism: Streptomyces halstedii (NCBI:txid1944)